Protein AF-U1RKJ2-F1 (afdb_monomer)

Structure (mmCIF, N/CA/C/O backbone):
data_AF-U1RKJ2-F1
#
_entry.id   AF-U1RKJ2-F1
#
loop_
_atom_site.group_PDB
_atom_site.id
_atom_site.type_symbol
_atom_site.label_atom_id
_atom_site.label_alt_id
_atom_site.label_comp_id
_atom_site.label_asym_id
_atom_site.label_entity_id
_atom_site.label_seq_id
_atom_site.pdbx_PDB_ins_code
_atom_site.Cartn_x
_atom_site.Cartn_y
_atom_site.Cartn_z
_atom_site.occupancy
_atom_site.B_iso_or_equiv
_atom_site.auth_seq_id
_atom_site.auth_comp_id
_atom_site.auth_asym_id
_atom_site.auth_atom_id
_atom_site.pdbx_PDB_model_num
ATOM 1 N N . MET A 1 1 ? 16.588 -19.807 -19.021 1.00 55.88 1 MET A N 1
ATOM 2 C CA . MET A 1 1 ? 16.392 -18.851 -17.913 1.00 55.88 1 MET A CA 1
ATOM 3 C C . MET A 1 1 ? 17.538 -17.859 -18.004 1.00 55.88 1 MET A C 1
ATOM 5 O O . MET A 1 1 ? 18.669 -18.260 -17.767 1.00 55.88 1 MET A O 1
ATOM 9 N N . GLN A 1 2 ? 17.298 -16.656 -18.528 1.00 71.81 2 GLN A N 1
ATOM 10 C C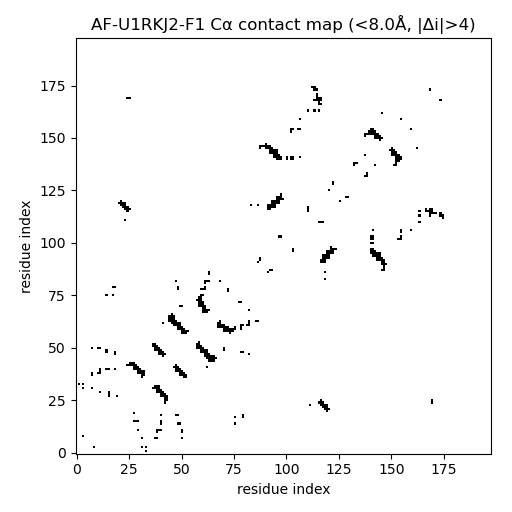A . GLN A 1 2 ? 18.356 -15.644 -18.633 1.00 71.81 2 GLN A CA 1
ATOM 11 C C . GLN A 1 2 ? 18.606 -15.042 -17.248 1.00 71.81 2 GLN A C 1
ATOM 13 O O . GLN A 1 2 ? 17.653 -14.796 -16.508 1.00 71.81 2 GLN A O 1
ATOM 18 N N . GLU A 1 3 ? 19.873 -14.837 -16.896 1.00 84.19 3 GLU A N 1
ATOM 19 C CA . GLU A 1 3 ? 20.252 -14.240 -15.616 1.00 84.19 3 GLU A CA 1
ATOM 20 C C . GLU A 1 3 ? 19.890 -12.747 -15.597 1.00 84.19 3 GLU A C 1
ATOM 22 O O . GLU A 1 3 ? 20.036 -12.045 -16.601 1.00 84.19 3 GLU A O 1
ATOM 27 N N . ALA A 1 4 ? 19.383 -12.259 -14.463 1.00 87.81 4 ALA A N 1
ATOM 28 C CA . ALA A 1 4 ? 18.943 -10.875 -14.348 1.00 87.81 4 ALA A CA 1
ATOM 29 C C . ALA A 1 4 ? 20.145 -9.909 -14.421 1.00 87.81 4 ALA A C 1
ATOM 31 O O . ALA A 1 4 ? 21.135 -10.090 -13.705 1.00 87.81 4 ALA A O 1
ATOM 32 N N . PRO A 1 5 ? 20.080 -8.840 -15.233 1.00 92.62 5 PRO A N 1
ATOM 33 C CA . PRO A 1 5 ? 21.161 -7.866 -15.312 1.00 92.62 5 PRO A CA 1
ATOM 34 C C . PRO A 1 5 ? 21.315 -7.091 -13.994 1.00 92.62 5 PRO A C 1
ATOM 36 O O . PRO A 1 5 ? 20.363 -6.904 -13.236 1.00 92.62 5 PRO A O 1
ATOM 39 N N . ARG A 1 6 ? 22.514 -6.546 -13.735 1.00 93.38 6 ARG A N 1
ATOM 40 C CA . ARG A 1 6 ? 22.832 -5.828 -12.479 1.00 93.38 6 ARG A CA 1
ATOM 41 C C . ARG A 1 6 ? 21.861 -4.692 -12.150 1.00 93.38 6 ARG A C 1
ATOM 43 O O . ARG A 1 6 ? 21.586 -4.449 -10.977 1.00 93.38 6 ARG A O 1
ATOM 50 N N . TRP A 1 7 ? 21.368 -3.978 -13.162 1.00 93.12 7 TRP A N 1
ATOM 51 C CA . TRP A 1 7 ? 20.399 -2.903 -12.952 1.00 93.12 7 TRP A CA 1
ATOM 52 C C . TRP A 1 7 ? 19.055 -3.451 -12.454 1.00 93.12 7 TRP A C 1
ATOM 54 O O . TRP A 1 7 ? 18.456 -2.835 -11.578 1.00 93.12 7 TRP A O 1
ATOM 64 N N . ALA A 1 8 ? 18.621 -4.613 -12.961 1.00 93.62 8 ALA A N 1
ATOM 65 C CA . ALA A 1 8 ? 17.361 -5.248 -12.593 1.00 93.62 8 ALA A CA 1
ATOM 66 C C . ALA A 1 8 ? 17.432 -5.801 -11.172 1.00 93.62 8 ALA A C 1
ATOM 68 O O . ALA A 1 8 ? 16.513 -5.583 -10.396 1.00 93.62 8 ALA A O 1
ATOM 69 N N . VAL A 1 9 ? 18.561 -6.409 -10.788 1.00 94.50 9 VAL A N 1
ATOM 70 C CA . VAL A 1 9 ? 18.800 -6.851 -9.403 1.00 94.50 9 VAL A CA 1
ATOM 71 C C . VAL A 1 9 ? 18.751 -5.668 -8.431 1.00 94.50 9 VAL A C 1
ATOM 73 O O . VAL A 1 9 ? 18.085 -5.739 -7.402 1.00 94.50 9 VAL A O 1
ATOM 76 N N . ARG A 1 10 ? 19.405 -4.547 -8.766 1.00 94.69 10 ARG A N 1
ATOM 77 C CA . ARG A 1 10 ? 19.362 -3.331 -7.936 1.00 94.69 10 ARG A CA 1
ATOM 78 C C . ARG A 1 10 ? 17.952 -2.757 -7.835 1.00 94.69 10 ARG A C 1
ATOM 80 O O . ARG A 1 10 ? 17.519 -2.417 -6.738 1.00 94.69 10 ARG A O 1
ATOM 87 N N . ALA A 1 11 ? 17.245 -2.662 -8.959 1.00 94.31 11 ALA A N 1
ATOM 88 C CA . ALA A 1 11 ? 15.868 -2.189 -8.985 1.00 94.31 11 ALA A CA 1
ATOM 89 C C . ALA A 1 11 ? 14.955 -3.104 -8.155 1.00 94.31 11 ALA A C 1
ATOM 91 O O . ALA A 1 11 ? 14.203 -2.595 -7.331 1.00 94.31 11 ALA A O 1
ATOM 92 N N . ALA A 1 12 ? 15.096 -4.430 -8.272 1.00 95.06 12 ALA A N 1
ATOM 93 C CA . ALA A 1 12 ? 14.374 -5.409 -7.460 1.00 95.06 12 ALA A CA 1
ATOM 94 C C . ALA A 1 12 ? 14.527 -5.123 -5.963 1.00 95.06 12 ALA A C 1
ATOM 96 O O . ALA A 1 12 ? 13.535 -5.045 -5.247 1.00 95.06 12 ALA A O 1
ATOM 97 N N . SER A 1 13 ? 15.765 -4.918 -5.494 1.00 95.19 13 SER A N 1
ATOM 98 C CA . SER A 1 13 ? 16.036 -4.637 -4.081 1.00 95.19 13 SER A CA 1
ATOM 99 C C . SER A 1 13 ? 15.376 -3.341 -3.605 1.00 95.19 13 SER A C 1
ATOM 101 O O . SER A 1 13 ? 14.810 -3.311 -2.515 1.00 95.19 13 SER A O 1
ATOM 103 N N . VAL A 1 14 ? 15.420 -2.279 -4.417 1.00 95.94 14 VAL A N 1
ATOM 104 C CA . VAL A 1 14 ? 14.801 -0.987 -4.077 1.00 95.94 14 VAL A CA 1
ATOM 105 C C . VAL A 1 14 ? 13.277 -1.101 -4.039 1.00 95.94 14 VAL A C 1
ATOM 107 O O . VAL A 1 14 ? 12.655 -0.644 -3.080 1.00 95.94 14 VAL A O 1
ATOM 110 N N . LEU A 1 15 ? 12.678 -1.722 -5.059 1.00 96.31 15 LEU A N 1
ATOM 111 C CA . LEU A 1 15 ? 11.233 -1.928 -5.138 1.00 96.31 15 LEU A CA 1
ATOM 112 C C . LEU A 1 15 ? 10.728 -2.792 -3.982 1.00 96.31 15 LEU A C 1
ATOM 114 O O . LEU A 1 15 ? 9.747 -2.427 -3.343 1.00 96.31 15 LEU A O 1
ATOM 118 N N . LEU A 1 16 ? 11.427 -3.888 -3.674 1.00 95.19 16 LEU A N 1
ATOM 119 C CA . LEU A 1 16 ? 11.076 -4.788 -2.578 1.00 95.19 16 LEU A CA 1
ATOM 120 C C . LEU A 1 16 ? 11.104 -4.071 -1.230 1.00 95.19 16 LEU A C 1
ATOM 122 O O . LEU A 1 16 ? 10.116 -4.124 -0.504 1.00 95.19 16 LEU A O 1
ATOM 126 N N . ALA A 1 17 ? 12.181 -3.340 -0.930 1.00 94.88 17 ALA A N 1
ATOM 127 C CA . ALA A 1 17 ? 12.293 -2.595 0.321 1.00 94.88 17 ALA A CA 1
ATOM 128 C C . ALA A 1 17 ? 11.189 -1.535 0.461 1.00 94.88 17 ALA A C 1
ATOM 130 O O . ALA A 1 17 ? 10.599 -1.388 1.530 1.00 94.88 17 ALA A O 1
ATOM 131 N N . ARG A 1 18 ? 10.881 -0.808 -0.622 1.00 94.25 18 ARG A N 1
ATOM 132 C CA . ARG A 1 18 ? 9.816 0.204 -0.619 1.00 94.25 18 ARG A CA 1
ATOM 133 C C . ARG A 1 18 ? 8.428 -0.407 -0.470 1.00 94.25 18 ARG A C 1
ATOM 135 O O . ARG A 1 18 ? 7.610 0.152 0.253 1.00 94.25 18 ARG A O 1
ATOM 142 N N . LEU A 1 19 ? 8.168 -1.531 -1.133 1.00 93.50 19 LEU A N 1
ATOM 143 C CA . LEU A 1 19 ? 6.874 -2.197 -1.072 1.00 93.50 19 LEU A CA 1
ATOM 144 C C . LEU A 1 19 ? 6.642 -2.832 0.303 1.00 93.50 19 LEU A C 1
ATOM 146 O O . LEU A 1 19 ? 5.604 -2.589 0.905 1.00 93.50 19 LEU A O 1
ATOM 150 N N . GLN A 1 20 ? 7.628 -3.550 0.849 1.00 92.6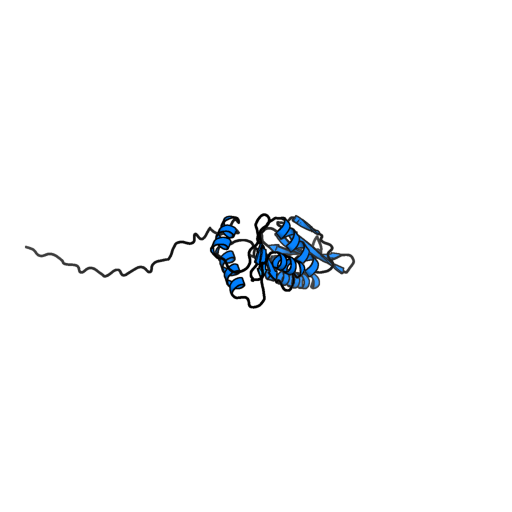2 20 GLN A N 1
ATOM 151 C CA . GLN A 1 20 ? 7.544 -4.181 2.175 1.00 92.62 20 GLN A CA 1
ATOM 152 C C . GLN A 1 20 ? 7.438 -3.177 3.330 1.00 92.62 20 GLN A C 1
ATOM 154 O O . GLN A 1 20 ? 6.966 -3.534 4.404 1.00 92.62 20 GLN A O 1
ATOM 159 N N . ALA A 1 21 ? 7.858 -1.925 3.128 1.00 91.31 21 ALA A N 1
ATOM 160 C CA . ALA A 1 21 ? 7.718 -0.874 4.134 1.00 91.31 21 ALA A CA 1
ATOM 161 C C . ALA A 1 21 ? 6.267 -0.398 4.337 1.00 91.31 21 ALA A C 1
ATOM 163 O O . ALA A 1 21 ? 6.010 0.325 5.295 1.00 91.31 21 ALA A O 1
ATOM 164 N N . GLY A 1 22 ? 5.336 -0.744 3.438 1.00 90.62 22 GLY A N 1
ATOM 165 C CA . GLY A 1 22 ? 3.945 -0.297 3.540 1.00 90.62 22 GLY A CA 1
ATOM 166 C C . GLY A 1 22 ? 2.892 -1.325 3.138 1.00 90.62 22 GLY A C 1
ATOM 167 O O . GLY A 1 22 ? 1.767 -1.239 3.607 1.00 90.62 22 GLY A O 1
ATOM 168 N N . LEU A 1 23 ? 3.198 -2.305 2.292 1.00 93.44 23 LEU A N 1
ATOM 169 C CA . LEU A 1 23 ? 2.226 -3.307 1.867 1.00 93.44 23 LEU A CA 1
ATOM 170 C C . LEU A 1 23 ? 2.254 -4.518 2.806 1.00 93.44 23 LEU A C 1
ATOM 172 O O . LEU A 1 23 ? 3.241 -5.249 2.857 1.00 93.44 23 LEU A O 1
ATOM 176 N N . HIS A 1 24 ? 1.137 -4.766 3.490 1.00 93.19 24 HIS A N 1
ATOM 177 C CA . HIS A 1 24 ? 0.940 -5.914 4.374 1.00 93.19 24 HIS A CA 1
ATOM 178 C C . HIS A 1 24 ? -0.124 -6.851 3.789 1.00 93.19 24 HIS A C 1
ATOM 180 O O . HIS A 1 24 ? -1.252 -6.928 4.276 1.00 93.19 24 HIS A O 1
ATOM 186 N N . THR A 1 25 ? 0.231 -7.551 2.709 1.00 86.56 25 THR A N 1
ATOM 187 C CA . THR A 1 25 ? -0.643 -8.512 2.000 1.00 86.56 25 THR A CA 1
ATOM 188 C C . THR A 1 25 ? -0.098 -9.942 1.988 1.00 86.56 25 THR A C 1
ATOM 190 O O . THR A 1 25 ? -0.709 -10.841 1.412 1.00 86.56 25 THR A O 1
ATOM 193 N N . GLY A 1 26 ? 1.032 -10.178 2.661 1.00 85.00 26 GLY A N 1
ATOM 194 C CA . GLY A 1 26 ? 1.704 -11.471 2.732 1.00 85.00 26 GLY A CA 1
ATOM 195 C C . GLY A 1 26 ? 3.086 -11.437 2.088 1.00 85.00 26 GLY A C 1
ATOM 196 O O . GLY A 1 26 ? 3.790 -10.430 2.146 1.00 85.00 26 GLY A O 1
ATOM 197 N N . GLU A 1 27 ? 3.496 -12.568 1.518 1.00 88.44 27 GLU A N 1
ATOM 198 C CA . GLU A 1 27 ? 4.794 -12.699 0.861 1.00 88.44 27 GLU A CA 1
ATOM 199 C C . GLU A 1 27 ? 4.825 -11.913 -0.454 1.00 88.44 27 GLU A C 1
ATOM 201 O O . GLU A 1 27 ? 3.931 -12.039 -1.292 1.00 88.44 27 GLU A O 1
ATOM 206 N N . VAL A 1 28 ? 5.887 -11.127 -0.624 1.00 92.62 28 VAL A N 1
ATOM 207 C CA . VAL A 1 28 ? 6.188 -10.347 -1.824 1.00 92.62 28 VAL A CA 1
ATOM 208 C C . VAL A 1 28 ? 7.460 -10.911 -2.440 1.00 92.62 28 VAL A C 1
ATOM 210 O O . VAL A 1 28 ? 8.463 -11.075 -1.743 1.00 92.62 28 VAL A O 1
ATOM 213 N N . ALA A 1 29 ? 7.435 -11.166 -3.745 1.00 92.88 29 ALA A N 1
ATOM 214 C CA . ALA A 1 29 ? 8.559 -11.737 -4.473 1.00 92.88 29 ALA A CA 1
ATOM 215 C C . ALA A 1 29 ? 8.960 -10.856 -5.656 1.00 92.88 29 ALA A C 1
ATOM 217 O O . ALA A 1 29 ? 8.121 -10.218 -6.290 1.00 92.88 29 ALA A O 1
ATOM 218 N N . ALA A 1 30 ? 10.260 -10.844 -5.951 1.00 94.44 30 ALA A N 1
ATOM 219 C CA . ALA A 1 30 ? 10.806 -10.209 -7.140 1.00 94.44 30 ALA A CA 1
ATOM 220 C C . ALA A 1 30 ? 10.978 -11.237 -8.264 1.00 94.44 30 ALA A C 1
ATOM 222 O O . ALA A 1 30 ? 11.586 -12.289 -8.060 1.00 94.44 30 ALA A O 1
ATOM 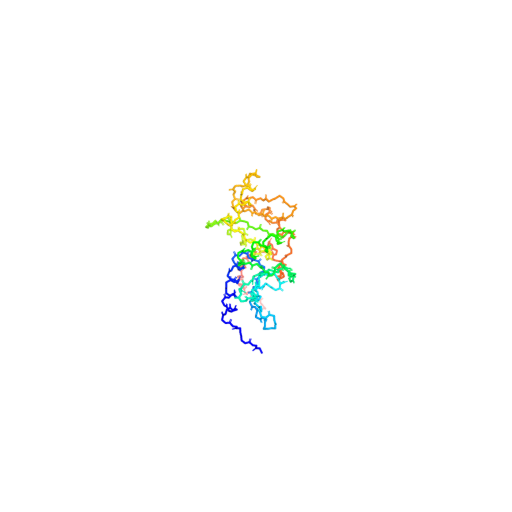223 N N . VAL A 1 31 ? 10.491 -10.906 -9.455 1.00 94.19 31 VAL A N 1
ATOM 224 C CA . VAL A 1 31 ? 10.555 -11.735 -10.657 1.00 94.19 31 VAL A CA 1
ATOM 225 C C . VAL A 1 31 ? 11.167 -10.918 -11.790 1.00 94.19 31 VAL A C 1
ATOM 227 O O . VAL A 1 31 ? 10.786 -9.776 -12.039 1.00 94.19 31 VAL A O 1
ATOM 230 N N . TRP A 1 32 ? 12.152 -11.502 -12.468 1.00 94.00 32 TRP A N 1
ATOM 231 C CA . TRP A 1 32 ? 12.747 -10.938 -13.676 1.00 94.00 32 TRP A CA 1
ATOM 232 C C . TRP A 1 32 ? 12.062 -11.525 -14.910 1.00 94.00 32 TRP A C 1
ATOM 234 O O . TRP A 1 32 ? 12.093 -12.741 -15.105 1.00 94.00 32 TRP A O 1
ATOM 244 N N . ASP A 1 33 ? 11.498 -10.657 -15.748 1.00 91.25 33 ASP A N 1
ATOM 245 C CA . ASP A 1 33 ? 10.975 -10.994 -17.067 1.00 91.25 33 ASP A CA 1
ATOM 246 C C . ASP A 1 33 ? 12.003 -10.584 -18.144 1.00 91.25 33 ASP A C 1
ATOM 248 O O . ASP A 1 33 ? 12.171 -9.387 -18.426 1.00 91.25 33 ASP A O 1
ATOM 252 N N . PRO A 1 34 ? 12.716 -11.552 -18.754 1.00 87.94 34 PRO A N 1
ATOM 253 C CA . PRO A 1 34 ? 13.702 -11.268 -19.790 1.00 87.94 34 PRO A CA 1
ATOM 254 C C . PRO A 1 34 ? 13.078 -10.851 -21.125 1.00 87.94 34 PRO A C 1
ATOM 256 O O . PRO A 1 34 ? 13.741 -10.155 -21.892 1.00 87.94 34 PRO A O 1
ATOM 259 N N . ASP A 1 35 ? 11.834 -11.243 -21.404 1.00 87.56 35 ASP A N 1
ATOM 260 C CA . ASP A 1 35 ? 11.159 -10.952 -22.672 1.00 87.56 35 ASP A CA 1
ATOM 261 C C . ASP A 1 35 ? 10.660 -9.505 -22.685 1.00 87.56 35 ASP A C 1
ATOM 263 O O . ASP A 1 35 ? 10.753 -8.801 -23.693 1.00 87.56 35 ASP A O 1
ATOM 267 N N . ARG A 1 36 ? 10.190 -9.025 -21.529 1.00 85.75 36 ARG A N 1
ATOM 268 C CA . ARG A 1 36 ? 9.766 -7.631 -21.330 1.00 85.75 36 ARG A CA 1
ATOM 269 C C . ARG A 1 36 ? 10.872 -6.719 -20.823 1.00 85.75 36 ARG A C 1
ATOM 271 O O . ARG A 1 36 ? 10.639 -5.517 -20.684 1.00 85.75 36 ARG A O 1
ATOM 278 N N . VAL A 1 37 ? 12.048 -7.265 -20.509 1.00 90.62 37 VAL A N 1
ATOM 279 C CA . VAL A 1 37 ? 13.175 -6.526 -19.914 1.00 90.62 37 VAL A CA 1
ATOM 280 C C . VAL A 1 37 ? 12.695 -5.732 -18.684 1.00 90.62 37 VAL A C 1
ATOM 282 O O . VAL A 1 37 ? 12.975 -4.542 -18.516 1.00 90.62 37 VAL A O 1
ATOM 285 N N . THR A 1 38 ? 11.884 -6.388 -17.854 1.00 92.44 38 THR A N 1
ATOM 286 C CA . THR A 1 38 ? 11.150 -5.777 -16.741 1.00 92.44 38 THR A CA 1
ATOM 287 C C . THR A 1 38 ? 11.376 -6.597 -15.479 1.00 92.44 38 THR A C 1
ATOM 289 O O . THR A 1 38 ? 11.403 -7.824 -15.513 1.00 92.44 38 THR A O 1
ATOM 292 N N . VAL A 1 39 ? 11.561 -5.916 -14.354 1.00 95.12 39 VAL A N 1
ATOM 293 C CA . VAL A 1 39 ? 11.516 -6.541 -13.035 1.00 95.12 39 VAL A CA 1
ATOM 294 C C . VAL A 1 39 ? 10.207 -6.178 -12.358 1.00 95.12 39 VAL A C 1
ATOM 296 O O . VAL A 1 39 ? 9.846 -5.004 -12.288 1.00 95.12 39 VAL A O 1
ATOM 299 N N . GLU A 1 40 ? 9.512 -7.187 -11.858 1.00 95.25 40 GLU A N 1
ATOM 300 C CA . GLU A 1 40 ? 8.243 -7.062 -11.153 1.00 95.25 40 GLU A CA 1
ATOM 301 C C . GLU A 1 40 ? 8.448 -7.501 -9.705 1.00 95.25 40 GLU A C 1
ATOM 303 O O . GLU A 1 40 ? 9.109 -8.501 -9.435 1.00 95.25 40 GLU A O 1
ATOM 308 N N . VAL A 1 41 ? 7.925 -6.730 -8.759 1.00 96.69 41 VAL A N 1
ATOM 309 C CA . VAL A 1 41 ? 7.960 -7.036 -7.332 1.00 96.69 41 VAL A CA 1
ATOM 310 C C . VAL A 1 41 ? 6.549 -6.916 -6.797 1.00 96.69 41 VAL A C 1
ATOM 312 O O . VAL A 1 41 ? 6.039 -5.807 -6.654 1.00 96.69 41 VAL A O 1
ATOM 315 N N . ALA A 1 42 ? 5.911 -8.048 -6.525 1.00 95.88 42 ALA A N 1
ATOM 316 C CA . ALA A 1 42 ? 4.505 -8.091 -6.150 1.00 95.88 42 ALA A CA 1
ATOM 317 C C . ALA A 1 42 ? 4.194 -9.236 -5.187 1.00 95.88 42 ALA A C 1
ATOM 319 O O . ALA A 1 42 ? 4.978 -10.176 -5.032 1.00 95.88 42 ALA A O 1
ATOM 320 N N . ASP A 1 43 ? 3.048 -9.128 -4.522 1.00 93.88 43 ASP A N 1
ATOM 321 C CA . ASP A 1 43 ? 2.472 -10.221 -3.747 1.00 93.88 43 ASP A CA 1
ATOM 322 C C . ASP A 1 43 ? 1.844 -11.304 -4.644 1.00 93.88 43 ASP A C 1
ATOM 324 O O . ASP A 1 43 ? 1.809 -11.195 -5.873 1.00 93.88 43 ASP A O 1
ATOM 328 N N . ARG A 1 44 ? 1.306 -12.362 -4.023 1.00 90.19 44 ARG A N 1
ATOM 329 C CA . ARG A 1 44 ? 0.620 -13.452 -4.739 1.00 90.19 44 ARG A CA 1
ATOM 330 C C . ARG A 1 44 ? -0.598 -12.979 -5.544 1.00 90.19 44 ARG A C 1
ATOM 332 O O . ARG A 1 44 ? -0.932 -13.611 -6.542 1.00 90.19 44 ARG A O 1
ATOM 339 N N . ALA A 1 45 ? -1.274 -11.917 -5.107 1.00 89.69 45 ALA A N 1
ATOM 340 C CA . ALA A 1 45 ? -2.423 -11.364 -5.815 1.00 89.69 45 ALA A CA 1
ATOM 341 C C . ALA A 1 45 ? -2.001 -10.518 -7.028 1.00 89.69 45 ALA A C 1
ATOM 343 O O . ALA A 1 45 ? -2.835 -10.210 -7.872 1.00 89.69 45 ALA A O 1
ATOM 344 N N . GLY A 1 46 ? -0.719 -10.161 -7.148 1.00 92.25 46 GLY A N 1
ATOM 345 C CA . GLY A 1 46 ? -0.221 -9.271 -8.188 1.00 92.25 46 GLY A CA 1
ATOM 346 C C . GLY A 1 46 ? -0.334 -7.796 -7.808 1.00 92.25 46 GLY A C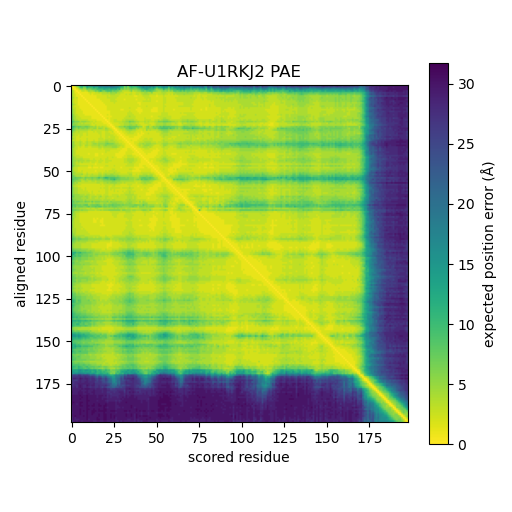 1
ATOM 347 O O . GLY A 1 46 ? -0.371 -6.945 -8.692 1.00 92.25 46 GLY A O 1
ATOM 348 N N . THR A 1 47 ? -0.390 -7.463 -6.517 1.00 95.38 47 THR A N 1
ATOM 349 C CA . THR A 1 47 ? -0.258 -6.084 -6.035 1.00 95.38 47 THR A CA 1
ATOM 350 C C . THR A 1 47 ? 1.211 -5.761 -5.796 1.00 95.38 47 THR A C 1
ATOM 352 O O . THR A 1 47 ? 1.889 -6.446 -5.029 1.00 95.38 47 THR A O 1
ATOM 355 N N . GLY A 1 48 ? 1.726 -4.717 -6.444 1.00 96.19 48 GLY A N 1
ATOM 356 C CA . GLY A 1 48 ? 3.131 -4.361 -6.308 1.00 96.19 48 GLY A CA 1
ATOM 357 C C . GLY A 1 48 ? 3.647 -3.293 -7.261 1.00 96.19 48 GLY A C 1
ATOM 358 O O . GLY A 1 48 ? 2.907 -2.433 -7.738 1.00 96.19 48 GLY A O 1
ATOM 359 N N . LEU A 1 49 ? 4.955 -3.335 -7.496 1.00 97.25 49 LEU A N 1
ATOM 360 C CA . LEU A 1 49 ? 5.717 -2.363 -8.271 1.00 97.25 49 LEU A CA 1
ATOM 361 C C . LEU A 1 49 ? 6.502 -3.055 -9.379 1.00 97.25 49 LEU A C 1
ATOM 363 O O . LEU A 1 49 ? 6.864 -4.221 -9.271 1.00 97.25 49 LEU A O 1
ATOM 367 N N . GLN A 1 50 ? 6.847 -2.303 -10.414 1.00 96.12 50 GLN A N 1
ATOM 368 C CA . GLN A 1 50 ? 7.705 -2.781 -11.492 1.00 96.12 50 GLN A CA 1
ATOM 369 C C . GLN A 1 50 ? 8.719 -1.720 -11.904 1.00 96.12 50 GLN A C 1
ATOM 371 O O . GLN A 1 50 ? 8.488 -0.521 -11.733 1.00 96.12 50 GLN A O 1
ATOM 376 N N . ALA A 1 51 ? 9.834 -2.159 -12.477 1.00 96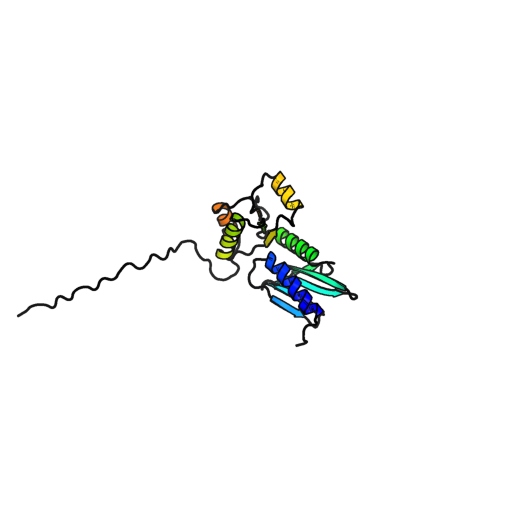.12 51 ALA A N 1
ATOM 377 C CA . ALA A 1 51 ? 10.815 -1.294 -13.114 1.00 96.12 51 ALA A CA 1
ATOM 378 C C . ALA A 1 51 ? 11.227 -1.867 -14.468 1.00 96.12 51 ALA A C 1
ATOM 380 O O . ALA A 1 51 ? 11.465 -3.065 -14.613 1.00 96.12 51 ALA A O 1
ATOM 381 N N . ARG A 1 52 ? 11.360 -0.988 -15.455 1.00 94.25 52 ARG A N 1
ATOM 382 C CA . ARG A 1 52 ? 11.795 -1.324 -16.813 1.00 94.25 52 ARG A CA 1
ATOM 383 C C . ARG A 1 52 ? 12.779 -0.282 -17.321 1.00 94.25 52 ARG A C 1
ATOM 385 O O . ARG A 1 52 ? 12.856 0.827 -16.794 1.00 94.25 52 ARG A O 1
ATOM 392 N N . MET A 1 53 ? 13.505 -0.637 -18.372 1.00 89.81 53 MET A N 1
ATOM 393 C CA . MET A 1 53 ? 14.325 0.313 -19.117 1.00 89.81 53 MET A CA 1
ATOM 394 C C . MET A 1 53 ? 13.527 0.871 -20.295 1.00 89.81 53 MET A C 1
ATOM 396 O O . MET A 1 53 ? 13.006 0.117 -21.112 1.00 89.81 53 MET A O 1
ATOM 400 N N . GLU A 1 54 ? 13.469 2.192 -20.415 1.00 88.12 54 GLU A N 1
ATOM 401 C CA . GLU A 1 54 ? 12.835 2.894 -21.526 1.00 88.12 54 GLU A CA 1
ATOM 402 C C . GLU A 1 54 ? 13.769 3.995 -22.027 1.00 88.12 54 GLU A C 1
ATOM 404 O O . GLU A 1 54 ? 14.206 4.844 -21.254 1.00 88.12 54 GLU A O 1
ATOM 409 N N . ALA A 1 55 ? 14.135 3.946 -23.312 1.00 86.12 55 ALA A N 1
ATOM 410 C CA . ALA A 1 55 ? 15.042 4.910 -23.948 1.00 86.12 55 ALA A CA 1
ATOM 411 C C . ALA A 1 55 ? 16.351 5.182 -23.161 1.00 86.12 55 ALA A C 1
ATOM 413 O O . ALA A 1 55 ? 16.874 6.293 -23.163 1.00 86.12 55 ALA A O 1
ATOM 414 N N . GLY A 1 56 ? 16.890 4.165 -22.477 1.00 85.12 56 GLY A N 1
ATOM 415 C CA . GLY A 1 56 ? 18.119 4.280 -21.682 1.00 85.12 56 GLY A CA 1
ATOM 416 C C . GLY A 1 56 ? 17.930 4.803 -20.251 1.00 85.12 56 GLY A C 1
ATOM 417 O O . GLY A 1 56 ? 18.909 4.873 -19.512 1.00 85.12 56 GLY A O 1
ATOM 418 N N . ALA A 1 57 ? 16.701 5.103 -19.829 1.00 89.25 57 ALA A N 1
ATOM 419 C CA . ALA A 1 57 ? 16.358 5.477 -18.460 1.00 89.25 57 ALA A CA 1
ATOM 420 C C . ALA A 1 57 ? 15.538 4.379 -17.764 1.00 89.25 57 ALA A C 1
ATOM 422 O O . ALA A 1 57 ? 14.826 3.614 -18.411 1.00 89.25 57 ALA A O 1
ATOM 423 N N . GLN A 1 58 ? 15.629 4.304 -16.435 1.00 90.81 58 GLN A N 1
ATOM 424 C CA . GLN A 1 58 ? 14.733 3.462 -15.643 1.00 90.81 58 GLN A CA 1
ATOM 425 C C . GLN A 1 58 ? 13.400 4.175 -15.451 1.00 90.81 58 GLN A C 1
ATOM 427 O O . GLN A 1 58 ? 13.371 5.311 -14.978 1.00 90.81 58 GLN A O 1
ATOM 432 N N . VAL A 1 59 ? 12.314 3.488 -15.782 1.00 95.19 59 VAL A N 1
ATOM 433 C CA . VAL A 1 59 ? 10.955 3.931 -15.480 1.00 95.19 59 VAL A CA 1
ATOM 434 C C . VAL A 1 59 ? 10.250 2.890 -14.627 1.00 95.19 59 VAL A C 1
ATOM 436 O O . VAL A 1 59 ? 10.556 1.695 -14.681 1.00 95.19 59 VAL A O 1
ATOM 439 N N . TYR A 1 60 ? 9.324 3.368 -13.809 1.00 96.50 60 TYR A N 1
ATOM 440 C CA . TYR A 1 60 ? 8.666 2.588 -12.775 1.00 96.50 60 TYR A CA 1
ATOM 441 C C . TYR A 1 60 ? 7.168 2.502 -13.034 1.00 96.50 60 TYR A C 1
ATOM 443 O O . TYR A 1 60 ? 6.564 3.397 -13.626 1.00 96.50 60 TYR A O 1
ATOM 451 N N . GLY A 1 61 ? 6.562 1.431 -12.546 1.00 96.12 61 GLY A N 1
ATOM 452 C CA . GLY A 1 61 ? 5.124 1.237 -12.579 1.00 96.12 61 GLY A CA 1
ATOM 453 C C . GLY A 1 61 ? 4.607 0.580 -11.318 1.00 96.12 61 GLY A C 1
ATOM 454 O O . GLY A 1 61 ? 5.374 0.210 -10.427 1.00 96.12 61 GLY A O 1
ATOM 455 N N . TRP A 1 62 ? 3.294 0.428 -11.270 1.00 96.12 62 TRP A N 1
ATOM 456 C CA . TRP A 1 62 ? 2.608 -0.310 -10.225 1.00 96.12 62 TRP A CA 1
ATOM 457 C C . TRP A 1 62 ? 1.537 -1.207 -10.827 1.00 96.12 62 TRP A C 1
ATOM 459 O O . TRP A 1 62 ? 1.071 -0.980 -11.944 1.00 96.12 62 TRP A O 1
ATOM 469 N N . GLN A 1 63 ? 1.138 -2.196 -10.043 1.00 95.88 63 GLN A N 1
ATOM 470 C CA . GLN A 1 63 ? 0.017 -3.072 -10.334 1.00 95.88 63 GLN A CA 1
ATOM 471 C C . GLN A 1 63 ? -0.796 -3.325 -9.069 1.00 95.88 63 GLN A C 1
ATOM 473 O O . GLN A 1 63 ? -0.252 -3.309 -7.963 1.00 95.88 63 GLN A O 1
ATOM 478 N N . LEU A 1 64 ? -2.100 -3.514 -9.232 1.00 95.25 64 LEU A N 1
ATOM 479 C CA . LEU A 1 64 ? -3.037 -3.806 -8.150 1.00 95.25 64 LEU A CA 1
ATOM 480 C C . LEU A 1 64 ? -3.864 -5.019 -8.562 1.00 95.25 64 LEU A C 1
ATOM 482 O O . LEU A 1 64 ? -4.555 -4.966 -9.575 1.00 95.25 64 LEU A O 1
ATOM 486 N N . ASP A 1 65 ? -3.741 -6.113 -7.815 1.00 92.31 65 ASP A N 1
ATOM 487 C CA . ASP A 1 65 ? -4.335 -7.415 -8.147 1.00 92.31 65 ASP A CA 1
ATOM 488 C C . ASP A 1 65 ? -4.083 -7.862 -9.607 1.00 92.31 65 ASP A C 1
ATOM 490 O O . ASP A 1 65 ? -4.976 -8.337 -10.310 1.00 92.31 65 ASP A O 1
ATOM 494 N N . GLY A 1 66 ? -2.865 -7.633 -10.111 1.00 90.44 66 GLY A N 1
ATOM 495 C CA . GLY A 1 66 ? -2.469 -7.962 -11.484 1.00 90.44 66 GLY A CA 1
ATOM 496 C C . GLY A 1 66 ? -2.953 -6.972 -12.552 1.00 90.44 66 GLY A C 1
ATOM 497 O O . GLY A 1 66 ? -2.589 -7.109 -13.721 1.00 90.44 66 GLY A O 1
ATOM 498 N N . VAL A 1 67 ? -3.729 -5.949 -12.183 1.00 92.44 67 VAL A N 1
ATOM 499 C CA . VAL A 1 67 ? -4.103 -4.857 -13.088 1.00 92.44 67 VA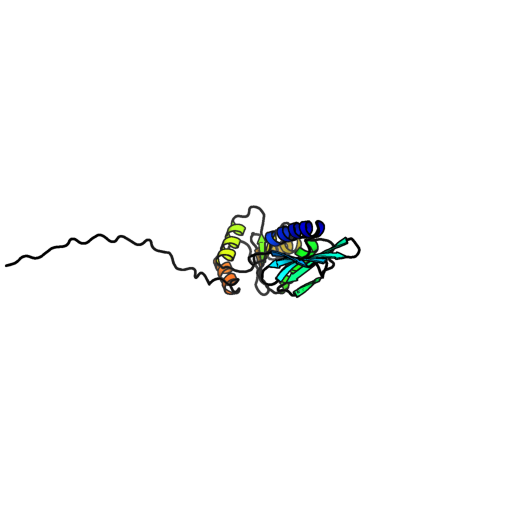L A CA 1
ATOM 500 C C . VAL A 1 67 ? -2.963 -3.846 -13.155 1.00 92.44 67 VAL A C 1
ATOM 502 O O . VAL A 1 67 ? -2.622 -3.212 -12.155 1.00 92.44 67 VAL A O 1
ATOM 505 N N . LEU A 1 68 ? -2.386 -3.684 -14.346 1.00 92.06 68 LEU A N 1
ATOM 506 C CA . LEU A 1 68 ? -1.306 -2.734 -14.601 1.00 92.06 68 LEU A CA 1
ATOM 507 C C . LEU A 1 68 ? -1.807 -1.286 -14.527 1.00 92.06 68 LEU A C 1
ATOM 509 O O . LEU A 1 68 ? -2.752 -0.900 -15.217 1.00 92.06 68 LEU A O 1
ATOM 513 N N . GLY A 1 69 ? -1.124 -0.473 -13.727 1.00 91.75 69 GLY A N 1
ATOM 514 C CA . GLY A 1 69 ? -1.244 0.978 -13.744 1.00 91.75 69 GLY A CA 1
ATOM 515 C C . GLY A 1 69 ? -0.279 1.638 -14.738 1.00 91.75 69 GLY A C 1
ATOM 516 O O . GLY A 1 69 ? 0.320 0.973 -15.582 1.00 91.75 69 GLY A O 1
ATOM 517 N N . PRO A 1 70 ? -0.078 2.966 -14.643 1.00 89.56 70 PRO A N 1
ATOM 518 C CA . PRO A 1 70 ? 0.971 3.663 -15.382 1.00 89.56 70 PRO A CA 1
ATOM 519 C C . PRO A 1 70 ? 2.359 3.057 -15.140 1.00 89.56 70 PRO A C 1
ATOM 521 O O . PRO A 1 70 ? 2.794 2.944 -13.995 1.00 89.56 70 PRO A O 1
ATOM 524 N N . THR A 1 71 ? 3.072 2.730 -16.220 1.00 88.69 71 THR A N 1
ATOM 525 C CA . THR A 1 71 ? 4.387 2.060 -16.185 1.00 88.69 71 THR A CA 1
ATOM 526 C C . THR A 1 71 ? 5.571 2.957 -16.554 1.00 88.69 71 THR A C 1
ATOM 528 O O . THR A 1 71 ? 6.695 2.468 -16.661 1.00 88.69 71 THR A O 1
ATOM 531 N N . SER A 1 72 ? 5.329 4.251 -16.777 1.00 90.81 72 SER A N 1
ATOM 532 C CA . SER A 1 72 ? 6.337 5.232 -17.211 1.00 90.81 72 SER A CA 1
ATOM 533 C C . SER A 1 72 ? 6.542 6.341 -16.170 1.00 90.81 72 SER A C 1
ATOM 535 O O . SER A 1 72 ? 6.620 7.522 -16.503 1.00 90.81 72 SER A O 1
ATOM 537 N N . LEU A 1 73 ? 6.580 5.982 -14.882 1.00 93.31 73 LEU A N 1
ATOM 538 C CA . LEU A 1 73 ? 6.833 6.926 -13.791 1.00 93.31 73 LEU A CA 1
ATOM 539 C C . LEU A 1 73 ? 8.337 7.141 -13.603 1.00 93.31 73 LEU A C 1
ATOM 541 O O . LEU A 1 73 ? 9.133 6.213 -13.724 1.00 93.31 73 LEU A O 1
ATOM 545 N N . SER A 1 74 ? 8.727 8.376 -13.285 1.00 91.25 74 SER A N 1
ATOM 546 C CA . SER A 1 74 ? 10.134 8.793 -13.211 1.00 91.25 74 SER A CA 1
ATOM 547 C C . SER A 1 74 ? 10.852 8.379 -11.924 1.00 91.25 74 SER A C 1
ATOM 549 O O . SER A 1 74 ? 12.077 8.462 -11.854 1.00 91.25 74 SER A O 1
ATOM 551 N N . SER A 1 75 ? 10.123 7.938 -10.895 1.00 94.50 75 SER A N 1
ATOM 552 C CA . SER A 1 75 ? 10.705 7.491 -9.629 1.00 94.50 75 SER A CA 1
ATOM 553 C C . SER A 1 75 ? 9.885 6.385 -8.968 1.00 94.50 75 SER A C 1
ATOM 555 O O . SER A 1 75 ? 8.675 6.263 -9.180 1.00 94.50 75 SER A O 1
ATOM 557 N N . VAL A 1 76 ? 10.551 5.606 -8.114 1.00 94.81 76 VAL A N 1
ATOM 558 C CA . VAL A 1 76 ? 9.907 4.583 -7.278 1.00 94.81 76 VAL A CA 1
ATOM 559 C C . VAL A 1 76 ? 8.864 5.213 -6.357 1.00 94.81 76 VAL A C 1
ATOM 561 O O . VAL A 1 76 ? 7.763 4.690 -6.235 1.00 94.81 76 VAL A O 1
ATOM 564 N N . ASP A 1 77 ? 9.169 6.366 -5.758 1.00 93.19 77 ASP A N 1
ATOM 565 C CA . ASP A 1 77 ? 8.260 7.042 -4.827 1.00 93.19 77 ASP A CA 1
ATOM 566 C C . ASP A 1 77 ? 6.979 7.519 -5.523 1.00 93.19 77 ASP A C 1
ATOM 568 O O . ASP A 1 77 ? 5.892 7.426 -4.953 1.00 93.19 77 ASP A O 1
ATOM 572 N N . ALA A 1 78 ? 7.074 7.950 -6.787 1.00 94.31 78 ALA A N 1
ATOM 573 C CA . ALA A 1 78 ? 5.902 8.269 -7.597 1.00 94.31 78 ALA A CA 1
ATOM 574 C C . ALA A 1 78 ? 5.047 7.022 -7.879 1.00 94.31 78 ALA A C 1
ATOM 576 O O . ALA A 1 78 ? 3.817 7.101 -7.822 1.00 94.31 78 ALA A O 1
ATOM 577 N N . ALA A 1 79 ? 5.678 5.870 -8.139 1.00 96.12 79 ALA A N 1
ATOM 578 C CA . ALA A 1 79 ? 4.981 4.596 -8.317 1.00 96.12 79 ALA A CA 1
ATOM 579 C C . ALA A 1 79 ? 4.293 4.128 -7.029 1.00 96.12 79 ALA A C 1
ATOM 581 O O . ALA A 1 79 ? 3.111 3.795 -7.063 1.00 96.12 79 ALA A O 1
ATOM 582 N N . VAL A 1 80 ? 4.973 4.211 -5.883 1.00 95.62 80 VAL A N 1
ATOM 583 C CA . VAL A 1 80 ? 4.400 3.907 -4.562 1.00 95.62 80 VAL A CA 1
ATOM 584 C C . VAL A 1 80 ? 3.221 4.828 -4.247 1.00 95.62 80 VAL A C 1
ATOM 586 O O . VAL A 1 80 ? 2.162 4.356 -3.839 1.00 95.62 80 VAL A O 1
ATOM 589 N N . ALA A 1 81 ? 3.355 6.138 -4.466 1.00 93.81 81 ALA A N 1
ATOM 590 C CA . ALA A 1 81 ? 2.269 7.090 -4.236 1.00 93.81 81 ALA A CA 1
ATOM 591 C C . ALA A 1 81 ? 1.071 6.846 -5.170 1.00 93.81 81 ALA A C 1
ATOM 593 O O . ALA A 1 81 ? -0.081 7.022 -4.773 1.00 93.81 81 ALA A O 1
ATOM 594 N N . ALA A 1 82 ? 1.312 6.438 -6.417 1.00 94.75 82 ALA A N 1
ATOM 595 C CA . ALA A 1 82 ? 0.247 6.063 -7.341 1.00 94.75 82 ALA A CA 1
ATOM 596 C C . ALA A 1 82 ? -0.453 4.760 -6.916 1.00 94.75 82 ALA A C 1
ATOM 598 O O . ALA A 1 82 ? -1.682 4.743 -6.862 1.00 94.75 82 ALA A O 1
ATOM 599 N N . LEU A 1 83 ? 0.303 3.737 -6.504 1.00 96.06 83 LEU A N 1
ATOM 600 C CA . LEU A 1 83 ? -0.241 2.493 -5.956 1.00 96.06 83 LEU A CA 1
ATOM 601 C C . LEU A 1 83 ? -1.089 2.742 -4.702 1.00 96.06 83 LEU A C 1
ATOM 603 O O . LEU A 1 83 ? -2.214 2.262 -4.619 1.00 96.06 83 LEU A O 1
ATOM 607 N N . ARG A 1 84 ? -0.591 3.539 -3.745 1.00 95.06 84 ARG A N 1
ATOM 608 C CA . ARG A 1 84 ? -1.325 3.912 -2.519 1.00 95.06 84 ARG A CA 1
ATOM 609 C C . ARG A 1 84 ? -2.656 4.600 -2.836 1.00 95.06 84 ARG A C 1
ATOM 611 O O . ARG A 1 84 ? -3.657 4.337 -2.174 1.00 95.06 84 ARG A O 1
ATOM 618 N N . ARG A 1 85 ? -2.688 5.466 -3.856 1.00 93.31 85 ARG A N 1
ATOM 619 C CA . ARG A 1 85 ? -3.929 6.113 -4.314 1.00 93.31 85 ARG A CA 1
ATOM 620 C C . ARG A 1 85 ? -4.902 5.109 -4.928 1.00 93.31 85 ARG A C 1
ATOM 622 O O . ARG A 1 85 ? -6.076 5.146 -4.577 1.00 93.31 85 ARG A O 1
ATOM 629 N N . ALA A 1 86 ? -4.423 4.209 -5.787 1.00 94.56 86 ALA A N 1
ATOM 630 C CA . ALA A 1 86 ? -5.251 3.157 -6.379 1.00 94.56 86 ALA A CA 1
ATOM 631 C C . ALA A 1 86 ? -5.824 2.214 -5.306 1.00 94.56 86 ALA A C 1
ATOM 633 O O . ALA A 1 86 ? -7.025 1.975 -5.272 1.00 94.56 86 ALA A O 1
ATOM 634 N N . TRP A 1 87 ? -4.991 1.775 -4.357 1.00 94.44 87 TRP A N 1
ATOM 635 C CA . TRP A 1 87 ? -5.392 0.959 -3.206 1.00 94.44 87 TRP A CA 1
ATOM 636 C C . TRP A 1 87 ? -6.553 1.582 -2.418 1.00 94.44 87 TRP A C 1
ATOM 638 O O . TRP A 1 87 ? -7.539 0.912 -2.113 1.00 94.44 87 TRP A O 1
ATOM 648 N N . ARG A 1 88 ? -6.453 2.883 -2.115 1.00 92.94 88 ARG A N 1
ATOM 649 C CA . ARG A 1 88 ? -7.494 3.631 -1.392 1.00 92.94 88 ARG A CA 1
ATOM 650 C C . ARG A 1 88 ? -8.761 3.826 -2.221 1.00 92.94 88 ARG A C 1
ATOM 652 O O . ARG A 1 88 ? -9.853 3.762 -1.664 1.00 92.94 88 ARG A O 1
ATOM 659 N N . ALA A 1 89 ? -8.627 4.043 -3.530 1.00 91.56 89 ALA A N 1
ATOM 660 C CA . ALA A 1 89 ? -9.766 4.183 -4.436 1.00 91.56 89 ALA A CA 1
ATOM 661 C C . ALA A 1 89 ? -10.608 2.895 -4.521 1.00 91.56 89 ALA A C 1
ATOM 663 O O . ALA A 1 89 ? -11.830 2.981 -4.569 1.00 91.56 89 ALA A O 1
ATOM 664 N N . GLU A 1 90 ? -9.971 1.723 -4.422 1.00 90.38 90 GLU A N 1
ATOM 665 C CA . GLU A 1 90 ? -10.633 0.409 -4.322 1.00 90.38 90 GLU A CA 1
ATOM 666 C C . GLU A 1 90 ? -11.234 0.121 -2.930 1.00 90.38 90 GLU A C 1
ATOM 668 O O . GLU A 1 90 ? -11.705 -0.980 -2.652 1.00 90.38 90 GLU A O 1
ATOM 673 N N . GLY A 1 91 ? -11.194 1.088 -2.011 1.00 90.69 91 GLY A N 1
ATOM 674 C CA . GLY A 1 91 ? -11.791 0.966 -0.683 1.00 90.69 91 GLY A CA 1
ATOM 675 C C . GLY A 1 91 ? -11.108 -0.018 0.254 1.00 90.69 91 GLY A C 1
ATOM 676 O O . GLY A 1 91 ? -11.720 -0.502 1.207 1.00 90.69 91 GLY A O 1
ATOM 677 N N . ARG A 1 92 ? -9.825 -0.285 0.020 1.00 92.81 92 ARG A N 1
ATOM 678 C CA . ARG A 1 92 ? -9.029 -1.175 0.860 1.00 92.81 92 ARG A CA 1
ATOM 679 C C . ARG A 1 92 ? -8.572 -0.496 2.147 1.00 92.81 92 ARG A C 1
ATOM 681 O O . ARG A 1 92 ? -8.458 0.728 2.237 1.00 92.81 92 ARG A O 1
ATOM 688 N N . LEU A 1 93 ? -8.270 -1.318 3.147 1.00 95.38 93 LEU A N 1
ATOM 689 C CA . LEU A 1 93 ? -7.832 -0.859 4.458 1.00 95.38 93 LEU A CA 1
ATOM 690 C C . LEU A 1 93 ? -6.485 -0.130 4.380 1.00 95.38 93 LEU A C 1
ATOM 692 O O . LEU A 1 93 ? -5.494 -0.680 3.894 1.00 95.38 93 LEU A O 1
ATOM 696 N N . THR A 1 94 ? -6.449 1.100 4.888 1.00 96.50 94 THR A N 1
ATOM 697 C CA . THR A 1 94 ? -5.237 1.920 4.982 1.00 96.50 94 THR A CA 1
ATOM 698 C C . THR A 1 94 ? -5.026 2.380 6.417 1.00 96.50 94 THR A C 1
ATOM 700 O O . THR A 1 94 ? -5.957 2.838 7.079 1.00 96.50 94 THR A O 1
ATOM 703 N N . VAL A 1 95 ? -3.796 2.271 6.909 1.00 96.50 95 VAL A N 1
ATOM 704 C CA . VAL A 1 95 ? -3.411 2.679 8.258 1.00 96.50 95 VAL A CA 1
ATOM 705 C C . VAL A 1 95 ? -2.313 3.722 8.162 1.00 96.50 95 VAL A C 1
ATOM 707 O O . VAL A 1 95 ? -1.227 3.467 7.650 1.00 96.50 95 VAL A O 1
ATOM 710 N N . PHE A 1 96 ? -2.587 4.907 8.683 1.00 96.56 96 PHE A N 1
ATOM 711 C CA . PHE A 1 96 ? -1.619 5.984 8.760 1.00 96.56 96 PHE A CA 1
ATOM 712 C C . PHE A 1 96 ? -0.904 5.959 10.104 1.00 96.56 96 PHE A C 1
ATOM 714 O O . PHE A 1 96 ? -1.547 5.987 11.160 1.00 96.56 96 PHE A O 1
ATOM 721 N N . THR A 1 97 ? 0.424 5.933 10.076 1.00 95.81 97 THR A N 1
ATOM 722 C CA . THR A 1 97 ? 1.254 5.727 11.267 1.00 95.81 97 THR A CA 1
ATOM 723 C C . THR A 1 97 ? 2.241 6.869 11.491 1.00 95.81 97 THR A C 1
ATOM 725 O O . THR A 1 97 ? 2.458 7.733 10.640 1.00 95.81 97 THR A O 1
ATOM 728 N N . LEU A 1 98 ? 2.798 6.910 12.701 1.00 93.94 98 LEU A N 1
ATOM 729 C CA . LEU A 1 98 ? 3.899 7.791 13.080 1.00 93.94 98 LEU A CA 1
ATOM 730 C C . LEU A 1 98 ? 5.081 6.947 13.541 1.00 93.94 98 LEU A C 1
ATOM 732 O O . LEU A 1 98 ? 4.896 5.869 14.118 1.00 93.94 98 LEU A O 1
ATOM 736 N N . ASP A 1 99 ? 6.279 7.498 13.383 1.00 91.12 99 ASP A N 1
ATOM 737 C CA . ASP A 1 99 ? 7.493 6.890 13.909 1.00 91.12 99 ASP A CA 1
ATOM 738 C C . ASP A 1 99 ? 7.405 6.687 15.424 1.00 91.12 99 ASP A C 1
ATOM 740 O O . ASP A 1 99 ? 6.830 7.484 16.170 1.00 91.12 99 ASP A O 1
ATOM 744 N N . HIS A 1 100 ? 7.971 5.572 15.886 1.00 89.88 100 HIS A N 1
ATOM 745 C CA . HIS A 1 100 ? 8.035 5.185 17.298 1.00 89.88 100 HIS A CA 1
ATOM 746 C C . HIS A 1 100 ? 6.681 5.093 18.035 1.00 89.88 100 HIS A C 1
ATOM 748 O O . HIS A 1 100 ? 6.653 4.993 19.260 1.00 89.88 100 HIS A O 1
ATOM 754 N N . CYS A 1 101 ? 5.559 4.999 17.323 1.00 93.31 101 CYS A N 1
ATOM 755 C CA . CYS A 1 101 ? 4.206 4.975 17.882 1.00 93.31 101 CYS A CA 1
ATOM 756 C C . CYS A 1 101 ? 3.801 3.591 18.457 1.00 93.31 101 CYS A C 1
ATOM 758 O O . CYS A 1 101 ? 3.661 2.618 17.706 1.00 93.31 101 CYS A O 1
ATOM 760 N N . PRO A 1 102 ? 3.570 3.441 19.781 1.00 94.38 102 PRO A N 1
ATOM 761 C CA . PRO A 1 102 ? 3.146 2.161 20.364 1.00 94.38 102 PRO A CA 1
ATOM 762 C C . PRO A 1 102 ? 1.729 1.741 19.948 1.00 94.38 102 PRO A C 1
ATOM 764 O O . PRO A 1 102 ? 1.496 0.564 19.680 1.00 94.38 102 PRO A O 1
ATOM 767 N N . ALA A 1 103 ? 0.798 2.696 19.844 1.00 93.62 103 ALA A N 1
ATOM 768 C CA . ALA A 1 103 ? -0.582 2.453 19.412 1.00 93.62 103 ALA A CA 1
ATOM 769 C C . ALA A 1 103 ? -0.659 1.956 17.955 1.00 93.62 103 ALA A C 1
ATOM 771 O O . ALA A 1 103 ? -1.436 1.058 17.633 1.00 93.62 103 ALA A O 1
ATOM 772 N N . CYS A 1 104 ? 0.209 2.485 17.092 1.00 95.19 104 CYS A N 1
ATOM 773 C CA . CYS A 1 104 ? 0.345 2.066 15.701 1.00 95.19 104 CYS A CA 1
ATOM 774 C C . CYS A 1 104 ? 0.803 0.603 15.630 1.00 95.19 104 CYS A C 1
ATOM 776 O O . CYS A 1 104 ? 0.145 -0.223 15.004 1.00 95.19 104 CYS A O 1
ATOM 778 N N . ARG A 1 105 ? 1.832 0.242 16.412 1.00 93.94 105 ARG A N 1
ATOM 779 C CA . ARG A 1 105 ? 2.305 -1.148 16.542 1.00 93.94 105 ARG A CA 1
ATOM 780 C C . ARG A 1 105 ? 1.246 -2.102 17.106 1.00 93.94 105 ARG A C 1
ATOM 782 O O . ARG A 1 105 ? 1.239 -3.280 16.764 1.00 93.94 105 ARG A O 1
ATOM 789 N N . LEU A 1 106 ? 0.368 -1.642 18.000 1.00 94.38 106 LEU A N 1
ATOM 790 C CA . LEU A 1 106 ? -0.748 -2.458 18.501 1.00 94.38 106 LEU A CA 1
ATOM 791 C C . LEU A 1 106 ? -1.800 -2.718 17.418 1.00 94.38 106 LEU A C 1
ATOM 793 O O . LEU A 1 106 ? -2.247 -3.856 17.286 1.00 94.38 106 LEU A O 1
ATOM 797 N N . THR A 1 107 ? -2.133 -1.692 16.636 1.00 94.88 107 THR A N 1
ATOM 798 C CA . THR A 1 107 ? -3.080 -1.785 15.514 1.00 94.88 107 THR A CA 1
ATOM 799 C C . THR A 1 107 ? -2.564 -2.742 14.445 1.00 94.88 107 THR A C 1
ATOM 801 O O . THR A 1 107 ? -3.261 -3.699 14.122 1.00 94.88 107 THR A O 1
ATOM 804 N N . ALA A 1 108 ? -1.317 -2.559 13.991 1.00 92.88 108 ALA A N 1
ATOM 805 C CA . ALA A 1 108 ? -0.657 -3.442 13.026 1.00 92.88 108 ALA A CA 1
ATOM 806 C C . ALA A 1 108 ? -0.709 -4.910 13.477 1.00 92.88 108 ALA A C 1
ATOM 808 O O . ALA A 1 108 ? -1.276 -5.754 12.793 1.00 92.88 108 ALA A O 1
ATOM 809 N N . ARG A 1 109 ? -0.282 -5.205 14.714 1.00 92.94 109 ARG A N 1
ATOM 810 C CA . ARG A 1 109 ? -0.341 -6.569 15.275 1.00 92.94 109 ARG A CA 1
ATOM 811 C C . ARG A 1 109 ? -1.748 -7.155 15.360 1.00 92.94 109 ARG A C 1
ATOM 813 O O . ARG A 1 109 ? -1.905 -8.373 15.423 1.00 92.94 109 ARG A O 1
ATOM 820 N N . GLN A 1 110 ? -2.785 -6.335 15.504 1.00 93.69 110 GLN A N 1
ATOM 821 C CA . GLN A 1 110 ? -4.160 -6.832 15.529 1.00 93.69 110 GLN A CA 1
ATOM 822 C C . GLN A 1 110 ? -4.664 -7.154 14.118 1.00 93.69 110 GLN A C 1
ATOM 824 O O . GLN A 1 110 ? -5.330 -8.172 13.955 1.00 93.69 110 GLN A O 1
ATOM 829 N N . LEU A 1 111 ? -4.288 -6.350 13.122 1.00 93.50 111 LEU A N 1
ATOM 830 C CA . LEU A 1 111 ? -4.574 -6.610 11.709 1.00 93.50 111 LEU A CA 1
ATOM 831 C C . LEU A 1 111 ? -3.824 -7.841 11.192 1.00 93.50 111 LEU A C 1
ATOM 833 O O . LEU A 1 111 ? -4.437 -8.719 10.590 1.00 93.50 111 LEU A O 1
ATOM 837 N N . GLU A 1 112 ? -2.536 -7.961 11.520 1.00 91.44 112 GLU A N 1
ATOM 838 C CA . GLU A 1 112 ? -1.704 -9.122 11.186 1.00 91.44 112 GLU A CA 1
ATOM 839 C C . GLU A 1 112 ? -2.271 -10.416 11.783 1.00 91.44 112 GLU A C 1
ATOM 841 O O . GLU A 1 112 ? -2.409 -11.413 11.081 1.00 91.44 112 GLU A O 1
ATOM 846 N N . ARG A 1 113 ? -2.671 -10.406 13.065 1.00 91.00 113 ARG A N 1
ATOM 847 C CA . ARG A 1 113 ? -3.303 -11.573 13.713 1.00 91.00 113 ARG A CA 1
ATOM 848 C C . ARG A 1 113 ? -4.640 -11.958 13.091 1.00 91.00 113 ARG A C 1
ATOM 850 O O . ARG A 1 113 ? -5.010 -13.124 13.145 1.00 91.00 113 ARG A O 1
ATOM 857 N N . ALA A 1 114 ? -5.367 -10.986 12.553 1.00 90.31 114 ALA A N 1
ATOM 858 C CA . ALA A 1 114 ? -6.602 -11.233 11.825 1.00 90.31 114 ALA A CA 1
ATOM 859 C C . ALA A 1 114 ? -6.354 -11.676 10.372 1.00 90.31 114 ALA A C 1
ATOM 861 O O . ALA A 1 114 ? -7.301 -12.052 9.688 1.00 90.31 114 ALA A O 1
ATOM 862 N N . GLY A 1 115 ? -5.104 -11.626 9.896 1.00 90.19 115 GLY A N 1
ATOM 863 C CA . GLY A 1 115 ? -4.743 -11.953 8.522 1.00 90.19 115 GLY A CA 1
ATOM 864 C C . GLY A 1 115 ? -5.339 -10.988 7.499 1.00 90.19 115 GLY A C 1
ATOM 865 O O . GLY A 1 115 ? -5.594 -11.397 6.372 1.00 90.19 115 GLY A O 1
ATOM 866 N N . VAL A 1 116 ? -5.613 -9.738 7.881 1.00 91.56 116 VAL A N 1
ATOM 867 C CA . VAL A 1 116 ? -6.236 -8.748 6.992 1.00 91.56 116 VAL A CA 1
ATOM 868 C C . VAL A 1 116 ? -5.173 -8.031 6.167 1.00 91.56 116 VAL A C 1
ATOM 870 O O . VAL A 1 116 ? -4.169 -7.568 6.701 1.00 91.56 116 VAL A O 1
ATOM 873 N N . ALA A 1 117 ? -5.440 -7.896 4.871 1.00 93.00 117 ALA A N 1
ATOM 874 C CA . ALA A 1 117 ? -4.659 -7.093 3.942 1.00 93.00 117 ALA A CA 1
ATOM 875 C C . ALA A 1 117 ? -4.759 -5.597 4.275 1.00 93.00 117 ALA A C 1
ATOM 877 O O . ALA A 1 117 ? -5.864 -5.050 4.290 1.00 93.00 117 ALA A O 1
ATOM 878 N N . TYR A 1 118 ? -3.636 -4.911 4.482 1.00 95.31 118 TYR A N 1
ATOM 879 C CA . TYR A 1 118 ? -3.652 -3.456 4.660 1.00 95.31 118 TYR A CA 1
ATOM 880 C C . TYR A 1 118 ? -2.428 -2.760 4.068 1.00 95.31 118 TYR A C 1
ATOM 882 O O . TYR A 1 118 ? -1.374 -3.362 3.865 1.00 95.31 118 TYR A O 1
ATOM 890 N N . MET A 1 119 ? -2.589 -1.464 3.800 1.00 95.44 119 MET A N 1
ATOM 891 C CA . MET A 1 119 ? -1.500 -0.567 3.425 1.00 95.44 119 MET A CA 1
ATOM 892 C C . MET A 1 119 ? -1.164 0.350 4.600 1.00 95.44 119 MET A C 1
ATOM 894 O O . MET A 1 119 ? -2.033 1.058 5.106 1.00 95.44 119 MET A O 1
ATOM 898 N N . GLU A 1 120 ? 0.092 0.369 5.013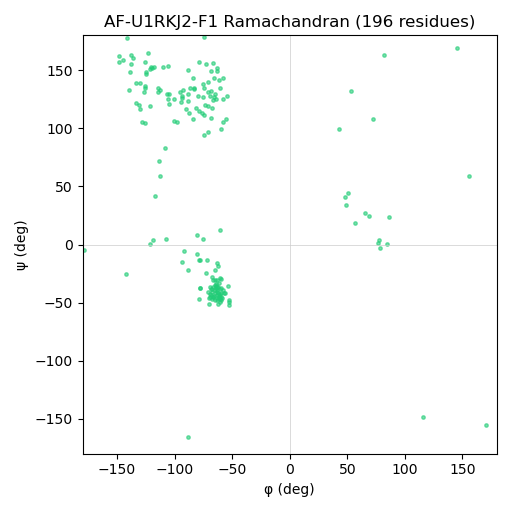 1.00 95.94 120 GLU A N 1
ATOM 899 C CA . GLU A 1 120 ? 0.648 1.318 5.964 1.00 95.94 120 GLU A CA 1
ATOM 900 C C . GLU A 1 120 ? 1.259 2.525 5.236 1.00 95.94 120 GLU A C 1
ATOM 902 O O . GLU A 1 120 ? 1.994 2.398 4.250 1.00 95.94 120 GLU A O 1
ATOM 907 N N . ILE A 1 121 ? 0.932 3.727 5.714 1.00 95.31 121 ILE A N 1
ATOM 908 C CA . ILE A 1 121 ? 1.446 4.989 5.176 1.00 95.31 121 ILE A CA 1
ATOM 909 C C . ILE A 1 121 ? 1.954 5.855 6.330 1.00 95.31 121 ILE A C 1
ATOM 911 O O . ILE A 1 121 ? 1.191 6.260 7.207 1.00 95.31 121 ILE A O 1
ATOM 915 N N . ALA A 1 122 ? 3.237 6.210 6.309 1.00 94.25 122 ALA A N 1
ATOM 916 C CA . ALA A 1 122 ? 3.785 7.143 7.283 1.00 94.25 122 ALA A CA 1
ATOM 917 C C . ALA A 1 122 ? 3.170 8.542 7.093 1.00 94.25 122 ALA A C 1
ATOM 919 O O . ALA A 1 122 ? 3.250 9.131 6.015 1.00 94.25 122 ALA A O 1
ATOM 920 N N . LEU A 1 123 ? 2.618 9.131 8.158 1.00 92.94 123 LEU A N 1
ATOM 921 C CA . LEU A 1 123 ? 2.078 10.501 8.135 1.00 92.94 123 LEU A CA 1
ATOM 922 C C . LEU A 1 123 ? 3.141 11.564 7.820 1.00 92.94 123 LEU A C 1
ATOM 924 O O . LEU A 1 123 ? 2.791 12.679 7.436 1.00 92.94 123 LEU A O 1
ATOM 928 N N . ALA A 1 124 ? 4.426 11.232 7.974 1.00 91.75 124 ALA A N 1
ATOM 929 C CA . ALA A 1 124 ? 5.538 12.070 7.531 1.00 91.75 124 ALA A CA 1
ATOM 930 C C . ALA A 1 124 ? 5.584 12.226 5.998 1.00 91.75 124 ALA A C 1
ATOM 932 O O . ALA A 1 124 ? 5.996 13.272 5.505 1.00 91.75 124 ALA A O 1
ATOM 933 N N . GLU A 1 125 ? 5.121 11.218 5.253 1.00 89.44 125 GLU A N 1
ATOM 934 C CA . GLU A 1 125 ? 5.055 11.213 3.785 1.00 89.44 125 GLU A CA 1
ATOM 935 C C . GLU A 1 125 ? 3.686 11.688 3.255 1.00 89.44 125 GLU A C 1
ATOM 937 O O . GLU A 1 125 ? 3.559 12.020 2.079 1.00 89.44 125 GLU A O 1
ATOM 942 N N . ALA A 1 126 ? 2.665 11.740 4.117 1.00 89.38 126 ALA A N 1
ATOM 943 C CA . ALA A 1 126 ? 1.264 12.004 3.773 1.00 89.38 126 ALA A CA 1
ATOM 944 C C . ALA A 1 126 ? 0.778 13.360 4.324 1.00 89.38 126 ALA A C 1
ATOM 946 O O . ALA A 1 126 ? -0.135 13.447 5.150 1.00 89.38 126 ALA A O 1
ATOM 947 N N . GLY A 1 127 ? 1.444 14.446 3.914 1.00 89.62 127 GLY A N 1
ATOM 948 C CA . GLY A 1 127 ? 1.176 15.793 4.433 1.00 89.62 127 GLY A CA 1
ATOM 949 C C . GLY A 1 127 ? -0.238 16.310 4.134 1.00 89.62 127 GLY A C 1
ATOM 950 O O . GLY A 1 127 ? -0.840 16.968 4.984 1.00 89.62 127 GLY A O 1
ATOM 951 N N . GLN A 1 128 ? -0.783 15.985 2.958 1.00 90.62 128 GLN A N 1
ATOM 952 C CA . GLN A 1 128 ? -2.136 16.388 2.557 1.00 90.62 128 GLN A CA 1
ATOM 953 C C . GLN A 1 128 ? -3.198 15.660 3.391 1.00 90.62 128 GLN A C 1
ATOM 955 O O . GLN A 1 128 ? -4.112 16.282 3.926 1.00 90.62 128 GLN A O 1
ATOM 960 N N . GLU A 1 129 ? -3.036 14.352 3.574 1.00 92.75 129 GLU A N 1
ATOM 961 C CA . GLU A 1 129 ? -3.911 13.512 4.388 1.00 92.75 129 GLU A CA 1
ATOM 962 C C . GLU A 1 129 ? -3.876 13.932 5.850 1.00 92.75 129 GLU A C 1
ATOM 964 O O . GLU A 1 129 ? -4.917 14.066 6.487 1.00 92.75 129 GLU A O 1
ATOM 969 N N . ARG A 1 130 ? -2.680 14.209 6.379 1.00 91.88 130 ARG A N 1
ATOM 970 C CA . ARG A 1 130 ? -2.512 14.715 7.740 1.00 91.88 130 ARG A CA 1
ATOM 971 C C . ARG A 1 130 ? -3.296 16.011 7.961 1.00 91.88 130 ARG A C 1
ATOM 973 O O . ARG A 1 130 ? -3.906 16.163 9.019 1.00 91.88 130 ARG A O 1
ATOM 980 N N . ALA A 1 131 ? -3.278 16.930 6.995 1.00 92.62 131 ALA A N 1
ATOM 981 C CA . ALA A 1 131 ? -4.060 18.162 7.065 1.00 92.62 131 ALA A CA 1
ATOM 982 C C . ALA A 1 131 ? -5.570 17.866 7.053 1.00 92.62 131 ALA A C 1
ATOM 984 O O . ALA A 1 131 ? -6.283 18.321 7.946 1.00 92.62 131 ALA A O 1
ATOM 985 N N . ALA A 1 132 ? -6.036 17.016 6.132 1.00 93.00 132 ALA A N 1
ATOM 986 C CA . ALA A 1 132 ? -7.444 16.621 6.041 1.00 93.00 132 ALA A CA 1
ATOM 987 C C . ALA A 1 132 ? -7.953 15.909 7.313 1.00 93.00 132 ALA A C 1
ATOM 989 O O . ALA A 1 132 ? -9.076 16.136 7.768 1.00 93.00 132 ALA A O 1
ATOM 990 N N . PHE A 1 133 ? -7.129 15.065 7.940 1.00 94.19 133 PHE A N 1
ATOM 991 C CA . PHE A 1 133 ? -7.456 14.439 9.222 1.00 94.19 133 PHE A CA 1
ATOM 992 C C . PHE A 1 133 ? -7.565 15.469 10.345 1.00 94.19 133 PHE A C 1
ATOM 994 O O . PHE A 1 133 ? -8.512 15.412 11.131 1.00 94.19 133 PHE A O 1
ATOM 1001 N N . ALA A 1 134 ? -6.654 16.442 10.391 1.00 92.12 134 ALA A N 1
ATOM 1002 C CA . ALA A 1 134 ? -6.683 17.498 11.395 1.00 92.12 134 ALA A CA 1
ATOM 1003 C C . ALA A 1 134 ? -7.939 18.381 11.285 1.00 92.12 134 ALA A C 1
ATOM 1005 O O . ALA A 1 134 ? -8.517 18.727 12.318 1.00 92.12 134 ALA A O 1
ATOM 1006 N N . GLU A 1 135 ? -8.384 18.700 10.064 1.00 93.88 135 GLU A N 1
ATOM 1007 C CA . GLU A 1 135 ? -9.639 19.424 9.795 1.00 93.88 135 GLU A CA 1
ATOM 1008 C C . GLU A 1 135 ? -10.866 18.651 10.284 1.00 93.88 135 GLU A C 1
ATOM 1010 O O . GLU A 1 135 ? -11.792 19.230 10.847 1.00 93.88 135 GLU A O 1
ATOM 1015 N N . ARG A 1 136 ? -10.832 17.322 10.160 1.00 92.38 136 ARG A N 1
ATOM 1016 C CA . ARG A 1 136 ? -11.863 16.416 10.683 1.00 92.38 136 ARG A CA 1
ATOM 1017 C C . ARG A 1 136 ? -11.726 16.124 12.184 1.00 92.38 136 ARG A C 1
ATOM 1019 O O . ARG A 1 136 ? -12.418 15.262 12.713 1.00 92.38 136 ARG A O 1
ATOM 1026 N N . GLY A 1 137 ? -10.828 16.821 12.884 1.00 93.88 137 GLY A N 1
ATOM 1027 C CA . GLY A 1 137 ? -10.610 16.672 14.326 1.00 93.88 137 GLY A CA 1
ATOM 1028 C C . GLY A 1 137 ? -9.792 15.440 14.729 1.00 93.88 137 GLY A C 1
ATOM 1029 O O . GLY A 1 137 ? -9.574 15.209 15.919 1.00 93.88 137 GLY A O 1
ATOM 1030 N N . ILE A 1 138 ? -9.282 14.670 13.769 1.00 93.62 138 ILE A N 1
ATOM 1031 C CA . ILE A 1 138 ? -8.465 13.484 14.015 1.00 93.62 138 ILE A CA 1
ATOM 1032 C C . ILE A 1 138 ? -7.012 13.914 14.222 1.00 93.62 138 ILE A C 1
ATOM 1034 O O . ILE A 1 138 ? -6.320 14.321 13.291 1.00 93.62 138 ILE A O 1
ATOM 1038 N N . ARG A 1 139 ? -6.540 13.823 15.469 1.00 89.69 139 ARG A N 1
ATOM 1039 C CA . ARG A 1 139 ? -5.196 14.286 15.871 1.00 89.69 139 ARG A CA 1
ATOM 1040 C C . ARG A 1 139 ? -4.311 13.199 16.475 1.00 89.69 139 ARG A C 1
ATOM 1042 O O . ARG A 1 139 ? -3.178 13.477 16.860 1.00 89.69 139 ARG A O 1
ATOM 1049 N N . SER A 1 140 ? -4.817 11.975 16.565 1.00 91.94 140 SER A N 1
ATOM 1050 C CA . SER A 1 140 ? -4.117 10.842 17.167 1.00 91.94 140 SER A CA 1
ATOM 1051 C C . SER A 1 140 ? -3.781 9.807 16.104 1.00 91.94 140 SER A C 1
ATOM 1053 O O . SER A 1 140 ? -4.645 9.424 15.322 1.00 91.94 140 SER A O 1
ATOM 1055 N N . ALA A 1 141 ? -2.534 9.338 16.109 1.00 92.38 141 ALA A N 1
ATOM 1056 C CA . ALA A 1 141 ? -2.126 8.169 15.343 1.00 92.38 141 ALA A CA 1
ATOM 1057 C C . ALA A 1 141 ? -2.348 6.886 16.173 1.00 92.38 141 ALA A C 1
ATOM 1059 O O . ALA A 1 141 ? -2.229 6.928 17.404 1.00 92.38 141 ALA A O 1
ATOM 1060 N N . PRO A 1 142 ? -2.624 5.740 15.535 1.00 95.56 142 PRO A N 1
ATOM 1061 C CA . PRO A 1 142 ? -2.797 5.560 14.091 1.00 95.56 142 PRO A CA 1
ATOM 1062 C C . PRO A 1 142 ? -4.121 6.148 13.594 1.00 95.56 142 PRO A C 1
ATOM 1064 O O . PRO A 1 142 ? -5.057 6.258 14.378 1.00 95.56 142 PRO A O 1
ATOM 1067 N N . VAL A 1 143 ? -4.198 6.516 12.314 1.00 96.38 143 VAL A N 1
ATOM 1068 C CA . VAL A 1 143 ? -5.480 6.823 11.656 1.00 96.38 143 VAL A CA 1
ATOM 1069 C C . VAL A 1 143 ? -5.840 5.659 10.751 1.00 96.38 143 VAL A C 1
ATOM 1071 O O . VAL A 1 143 ? -5.070 5.314 9.862 1.00 96.38 143 VAL A O 1
ATOM 1074 N N . VAL A 1 144 ? -6.988 5.038 10.988 1.00 95.62 144 VAL A N 1
ATOM 1075 C CA . VAL A 1 144 ? -7.483 3.915 10.188 1.00 95.62 144 VAL A CA 1
ATOM 1076 C C . VAL A 1 144 ? -8.522 4.441 9.210 1.00 95.62 144 VAL A C 1
ATOM 1078 O O . VAL A 1 144 ? -9.497 5.070 9.621 1.00 95.62 144 VAL A O 1
ATOM 1081 N N . GLU A 1 145 ? -8.314 4.179 7.924 1.00 95.00 145 GLU A N 1
ATOM 1082 C CA . GLU A 1 145 ? -9.181 4.614 6.836 1.00 95.00 145 GLU A CA 1
ATOM 1083 C C . GLU A 1 145 ? -9.626 3.435 5.966 1.00 95.00 145 GLU A C 1
ATOM 1085 O O . GLU A 1 145 ? -8.837 2.565 5.597 1.00 95.00 145 GLU A O 1
ATOM 1090 N N . VAL A 1 146 ? -10.915 3.438 5.633 1.00 92.00 146 VAL A N 1
ATOM 1091 C CA . VAL A 1 146 ? -11.577 2.518 4.705 1.00 92.00 146 VAL A CA 1
ATOM 1092 C C . VAL A 1 146 ? -12.558 3.354 3.889 1.00 92.00 146 VAL A C 1
ATOM 1094 O O . VAL A 1 146 ? -13.297 4.150 4.476 1.00 92.00 146 VAL A O 1
ATOM 1097 N N . ALA A 1 147 ? -12.591 3.205 2.561 1.00 83.00 147 ALA A N 1
ATOM 1098 C CA . ALA A 1 147 ? -13.525 3.996 1.758 1.00 83.00 147 ALA A CA 1
ATOM 1099 C C . ALA A 1 147 ? -14.980 3.696 2.145 1.00 83.00 147 ALA A C 1
ATOM 1101 O O . ALA A 1 147 ? -15.350 2.566 2.459 1.00 83.00 147 ALA A O 1
ATOM 1102 N N . GLY A 1 148 ? -15.807 4.740 2.148 1.00 76.88 148 GLY A N 1
ATOM 1103 C CA . GLY A 1 148 ? -17.205 4.645 2.570 1.00 76.88 148 GLY A CA 1
ATOM 1104 C C . GLY A 1 148 ? -17.410 4.566 4.087 1.00 76.88 148 GLY A C 1
ATOM 1105 O O . GLY A 1 148 ? -18.554 4.491 4.529 1.00 76.88 148 GLY A O 1
ATOM 1106 N N . ARG A 1 149 ? -16.343 4.618 4.897 1.00 87.00 149 ARG A N 1
ATOM 1107 C CA . ARG A 1 149 ? -16.427 4.732 6.358 1.00 87.00 149 ARG A CA 1
ATOM 1108 C C . ARG A 1 149 ? -15.751 5.999 6.837 1.00 87.00 149 ARG A C 1
ATOM 1110 O O . ARG A 1 149 ? -14.810 6.494 6.224 1.00 87.00 149 ARG A O 1
ATOM 1117 N N . GLU A 1 150 ? -16.226 6.511 7.964 1.00 88.00 150 GLU A N 1
ATOM 1118 C CA . GLU A 1 150 ? -15.542 7.608 8.622 1.00 88.00 150 GLU A CA 1
ATOM 1119 C C . GLU A 1 150 ? -14.226 7.090 9.227 1.00 88.00 150 GLU A C 1
ATOM 1121 O O . GLU A 1 150 ? -14.263 6.194 10.077 1.00 88.00 150 GLU A O 1
ATOM 1126 N N . PRO A 1 151 ? -13.053 7.602 8.808 1.00 92.94 151 PRO A N 1
ATOM 1127 C CA . PRO A 1 151 ? -11.799 7.178 9.407 1.00 92.94 151 PRO A CA 1
ATOM 1128 C C . PRO A 1 151 ? -11.717 7.681 10.845 1.00 92.94 151 PRO A C 1
ATOM 1130 O O . PRO A 1 151 ? -12.227 8.758 11.177 1.00 92.94 151 PRO A O 1
ATOM 1133 N N . PHE A 1 152 ? -11.031 6.918 11.686 1.00 94.00 152 PHE A N 1
ATOM 1134 C CA . PHE A 1 152 ? -10.860 7.216 13.103 1.00 94.00 152 PHE A CA 1
ATOM 1135 C C . PHE A 1 152 ? -9.380 7.260 13.468 1.00 94.00 152 PHE A C 1
ATOM 1137 O O . PHE A 1 152 ? -8.564 6.558 12.875 1.00 94.00 152 PHE A O 1
ATOM 1144 N N . GLY A 1 153 ? -9.039 8.099 14.446 1.00 93.56 153 GLY A N 1
ATOM 1145 C CA . GLY A 1 153 ? -7.691 8.180 15.001 1.00 93.56 153 GLY A CA 1
ATOM 1146 C C . GLY A 1 153 ? -7.582 7.555 16.381 1.00 93.56 153 GLY A C 1
ATOM 1147 O O . GLY A 1 153 ? -8.542 7.551 17.150 1.00 93.56 153 GLY A O 1
ATOM 1148 N N . GLY A 1 154 ? -6.374 7.107 16.707 1.00 92.00 154 GLY A N 1
ATOM 1149 C CA . GLY A 1 154 ? -6.070 6.412 17.949 1.00 92.00 154 GLY A CA 1
ATOM 1150 C C . GLY A 1 154 ? -6.419 4.926 17.892 1.00 92.00 154 GLY A C 1
ATOM 1151 O O . GLY A 1 154 ? -7.149 4.453 17.023 1.00 92.00 154 GLY A O 1
ATOM 1152 N N . PHE A 1 155 ? -5.855 4.167 18.831 1.00 91.88 155 PHE A N 1
ATOM 1153 C CA . PHE A 1 155 ? -6.166 2.748 18.959 1.00 91.88 155 PHE A CA 1
ATOM 1154 C C . PHE A 1 155 ? -7.536 2.571 19.622 1.00 91.88 155 PHE A C 1
ATOM 1156 O O . PHE A 1 155 ? -7.695 2.872 20.804 1.00 91.88 155 PHE A O 1
ATOM 1163 N N . ASP A 1 156 ? -8.492 2.056 18.854 1.00 91.12 156 ASP A N 1
ATOM 1164 C CA . ASP A 1 156 ? -9.837 1.697 19.300 1.00 91.12 156 ASP A CA 1
ATOM 1165 C C . ASP A 1 156 ? -10.096 0.227 18.915 1.00 91.12 156 ASP A C 1
ATOM 1167 O O . ASP A 1 156 ? -10.269 -0.077 17.730 1.00 91.12 156 ASP A O 1
ATOM 1171 N N . PRO A 1 157 ? -10.049 -0.715 19.876 1.00 90.38 157 PRO A N 1
ATOM 1172 C CA . PRO A 1 157 ? -10.126 -2.141 19.579 1.00 90.38 157 PRO A CA 1
ATOM 1173 C C . PRO A 1 157 ? -11.494 -2.572 19.045 1.00 90.38 157 PRO A C 1
ATOM 1175 O O . PRO A 1 157 ? -11.548 -3.550 18.298 1.00 90.38 157 PRO A O 1
ATOM 1178 N N . ASP A 1 158 ? -12.574 -1.880 19.410 1.00 92.12 158 ASP A N 1
ATOM 1179 C CA . ASP A 1 158 ? -13.926 -2.241 18.987 1.00 92.12 158 ASP A CA 1
ATOM 1180 C C . ASP A 1 158 ? -14.172 -1.768 17.554 1.00 92.12 158 ASP A C 1
ATOM 1182 O O . ASP A 1 158 ? -14.511 -2.585 16.696 1.00 92.12 158 ASP A O 1
ATOM 1186 N N . LYS A 1 159 ? -13.824 -0.515 17.228 1.00 91.56 159 LYS A N 1
ATOM 1187 C CA . LYS A 1 159 ? -13.856 -0.046 15.829 1.00 91.56 159 LYS A CA 1
ATOM 1188 C C . LYS A 1 159 ? -12.938 -0.860 14.925 1.00 91.56 159 LYS A C 1
ATOM 1190 O O . LYS A 1 159 ? -13.279 -1.136 13.776 1.00 91.56 159 LYS A O 1
ATOM 1195 N N . LEU A 1 160 ? -11.771 -1.265 15.428 1.00 92.69 160 LEU A N 1
ATOM 1196 C CA . LEU A 1 160 ? -10.845 -2.084 14.654 1.00 92.69 160 LEU A CA 1
ATOM 1197 C C . LEU A 1 160 ? -11.411 -3.485 14.378 1.00 92.69 160 LEU A C 1
ATOM 1199 O O . LEU A 1 160 ? -11.215 -4.001 13.281 1.00 92.69 160 LEU A O 1
ATOM 1203 N N . ARG A 1 161 ? -12.147 -4.089 15.322 1.00 91.56 161 ARG A N 1
ATOM 1204 C CA . ARG A 1 161 ? -12.865 -5.358 15.094 1.00 91.56 161 ARG A CA 1
ATOM 1205 C C . ARG A 1 161 ? -13.945 -5.217 14.023 1.00 91.56 161 ARG A C 1
ATOM 1207 O O . ARG A 1 161 ? -14.041 -6.093 13.169 1.00 91.56 161 ARG A O 1
ATOM 1214 N N . ASP A 1 162 ? -14.691 -4.115 14.026 1.00 91.50 162 ASP A N 1
ATOM 1215 C CA . ASP A 1 162 ? -15.721 -3.832 13.015 1.00 91.50 162 ASP A CA 1
ATOM 1216 C C . ASP A 1 162 ? -15.135 -3.590 11.618 1.00 91.50 162 ASP A C 1
ATOM 1218 O O . ASP A 1 162 ? -15.767 -3.864 10.595 1.00 91.50 162 ASP A O 1
ATOM 1222 N N . VAL A 1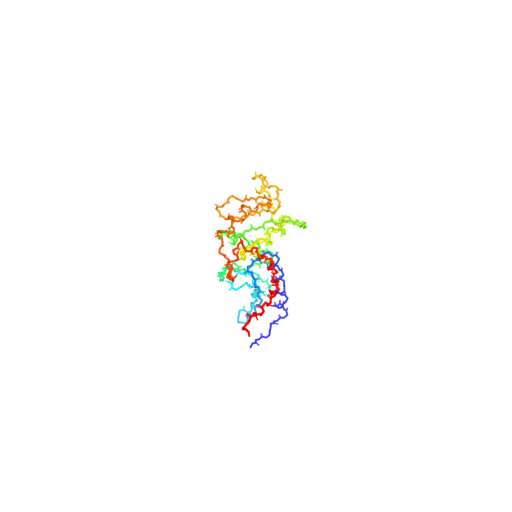 163 ? -13.919 -3.049 11.553 1.00 91.56 163 VAL A N 1
ATOM 1223 C CA . VAL A 1 163 ? -13.159 -2.957 10.304 1.00 91.56 163 VAL A CA 1
ATOM 1224 C C . VAL A 1 163 ? -12.712 -4.348 9.864 1.00 91.56 163 VAL A C 1
ATOM 1226 O O . VAL A 1 163 ? -12.992 -4.737 8.734 1.00 91.56 163 VAL A O 1
ATOM 1229 N N . ILE A 1 164 ? -12.085 -5.123 10.753 1.00 90.69 164 ILE A N 1
ATOM 1230 C CA . ILE A 1 164 ? -11.599 -6.480 10.460 1.00 90.69 164 ILE A CA 1
ATOM 1231 C C . ILE A 1 164 ? -12.727 -7.382 9.949 1.00 90.69 164 ILE A C 1
ATOM 1233 O O . ILE A 1 164 ? -12.525 -8.096 8.977 1.00 90.69 164 ILE A O 1
ATOM 1237 N N . SER A 1 165 ? -13.923 -7.321 10.538 1.00 88.56 165 SER A N 1
ATOM 1238 C CA . SER A 1 165 ? -15.068 -8.141 10.109 1.00 88.56 165 SER A CA 1
ATOM 1239 C C . SER A 1 165 ? -15.549 -7.843 8.683 1.00 88.56 165 SER A C 1
ATOM 1241 O O . SER A 1 165 ? -16.277 -8.643 8.100 1.00 88.56 165 SER A O 1
ATOM 1243 N N . THR A 1 166 ? -15.142 -6.704 8.120 1.00 87.38 166 THR A N 1
ATOM 1244 C CA . THR A 1 166 ? -15.507 -6.274 6.765 1.00 87.38 166 THR A CA 1
ATOM 1245 C C . THR A 1 166 ? -14.532 -6.796 5.711 1.00 87.38 166 THR A C 1
ATOM 1247 O O . THR A 1 166 ? -14.898 -6.890 4.542 1.00 87.38 166 THR A O 1
ATOM 1250 N N . PHE A 1 167 ? -13.305 -7.152 6.103 1.00 85.94 167 PHE A N 1
ATOM 1251 C CA . PHE A 1 167 ? -12.279 -7.632 5.184 1.00 85.94 167 PHE A CA 1
ATOM 1252 C C . PHE A 1 167 ? -12.074 -9.140 5.337 1.00 85.94 167 PHE A C 1
ATOM 1254 O O . PHE A 1 167 ? -11.872 -9.623 6.453 1.00 85.94 167 PHE A O 1
ATOM 1261 N N . PRO A 1 168 ? -12.091 -9.907 4.236 1.00 78.25 168 PRO A N 1
ATOM 1262 C CA . PRO A 1 168 ? -11.748 -11.315 4.305 1.00 78.25 168 PRO A CA 1
ATOM 1263 C C . PRO A 1 168 ? -10.266 -11.474 4.690 1.00 78.25 168 PRO A C 1
ATOM 1265 O O . PRO A 1 168 ? -9.426 -10.686 4.241 1.00 78.25 168 PRO A O 1
ATOM 1268 N N . PRO A 1 169 ? -9.918 -12.492 5.493 1.00 76.19 169 PRO A N 1
ATOM 1269 C CA . PRO A 1 169 ? -8.523 -12.829 5.728 1.00 76.19 169 PRO A CA 1
ATOM 1270 C C . PRO A 1 169 ? -7.859 -13.276 4.415 1.00 76.19 169 PRO A C 1
ATOM 1272 O O . PRO A 1 169 ? -8.504 -13.896 3.569 1.00 76.19 169 PRO A O 1
ATOM 1275 N N . LEU A 1 170 ? -6.555 -13.026 4.283 1.00 69.31 170 LEU A N 1
ATOM 1276 C CA . LEU A 1 170 ? -5.673 -13.302 3.131 1.00 69.31 170 LEU A CA 1
ATOM 1277 C C . LEU A 1 170 ? -5.543 -14.794 2.716 1.00 69.31 170 LEU A C 1
ATOM 1279 O O . LEU A 1 170 ? -4.698 -15.133 1.894 1.00 69.31 170 LEU A O 1
ATOM 1283 N N . ALA A 1 171 ? -6.410 -15.671 3.230 1.00 57.91 171 ALA A N 1
ATOM 1284 C CA . ALA A 1 171 ? -6.404 -17.133 3.159 1.00 57.91 171 ALA A CA 1
ATOM 1285 C C . ALA A 1 171 ? -5.326 -17.812 4.031 1.00 57.91 171 ALA A C 1
ATOM 1287 O O . ALA A 1 171 ? -4.133 -17.806 3.734 1.00 57.91 171 ALA A O 1
ATOM 1288 N N . GLY A 1 172 ? -5.816 -18.443 5.107 1.00 46.44 172 GLY A N 1
ATOM 1289 C CA . GLY A 1 172 ? -5.071 -19.216 6.104 1.00 46.44 172 GLY A CA 1
ATOM 1290 C C . GLY A 1 172 ? -5.823 -19.270 7.441 1.00 46.44 172 GLY A C 1
ATOM 1291 O O . GLY A 1 172 ? -5.303 -18.774 8.425 1.00 46.44 172 GLY A O 1
ATOM 1292 N N . GLU A 1 173 ? -7.052 -19.808 7.420 1.00 38.34 173 GLU A N 1
ATOM 1293 C CA . GLU A 1 173 ? -8.028 -19.979 8.525 1.00 38.34 173 GLU A CA 1
ATOM 1294 C C . GLU A 1 173 ? -8.407 -18.732 9.370 1.00 38.34 173 GLU A C 1
ATOM 1296 O O . GLU A 1 173 ? -7.554 -18.002 9.871 1.00 38.34 173 GLU A O 1
ATOM 1301 N N . PRO A 1 174 ? -9.709 -18.478 9.617 1.00 41.09 174 PRO A N 1
ATOM 1302 C CA . PRO A 1 174 ? -10.120 -17.460 10.577 1.00 41.09 174 PRO A CA 1
ATOM 1303 C C . PRO A 1 174 ? -9.741 -17.910 11.995 1.00 41.09 174 PRO A C 1
ATOM 1305 O O . PRO A 1 174 ? -10.368 -18.804 12.566 1.00 41.09 174 PRO A O 1
ATOM 1308 N N . VAL A 1 175 ? -8.744 -17.267 12.607 1.00 47.69 175 VAL A N 1
ATOM 1309 C CA . VAL A 1 175 ? -8.517 -17.401 14.051 1.00 47.69 175 VAL A CA 1
ATOM 1310 C C . VAL A 1 175 ? -9.648 -16.667 14.767 1.00 47.69 175 VAL A C 1
ATOM 1312 O O . VAL A 1 175 ? -9.623 -15.450 14.949 1.00 47.69 175 VAL A O 1
ATOM 1315 N N . LEU A 1 176 ? -10.670 -17.423 15.166 1.00 43.00 176 LEU A N 1
ATOM 1316 C CA . LEU A 1 176 ? -11.725 -16.944 16.051 1.00 43.00 176 LEU A CA 1
ATOM 1317 C C . LEU A 1 176 ? -11.097 -16.444 17.368 1.00 43.00 176 LEU A C 1
ATOM 1319 O O . LEU A 1 176 ? -10.398 -17.208 18.045 1.00 43.00 176 LEU A O 1
ATOM 1323 N N . PRO A 1 177 ? -11.349 -15.194 17.796 1.00 44.91 177 PRO A N 1
ATOM 1324 C CA . PRO A 1 177 ? -10.902 -14.722 19.098 1.00 44.91 177 PRO A CA 1
ATOM 1325 C C . PRO A 1 177 ? -11.786 -15.350 20.184 1.00 44.91 177 PRO A C 1
ATOM 1327 O O . PRO A 1 177 ? -12.861 -14.841 20.485 1.00 44.91 177 PRO A O 1
ATOM 1330 N N . GLY A 1 178 ? -11.360 -16.477 20.767 1.00 45.19 178 GLY A N 1
ATOM 1331 C CA . GLY A 1 178 ? -12.165 -17.105 21.823 1.00 45.19 178 GLY A CA 1
ATOM 1332 C C . GLY A 1 178 ? -11.662 -18.370 22.516 1.00 45.19 178 GLY A C 1
ATOM 1333 O O . GLY A 1 178 ? -12.307 -18.793 23.469 1.00 45.19 178 GLY A O 1
ATOM 1334 N N . GLN A 1 179 ? -10.539 -18.981 22.130 1.00 45.56 179 GLN A N 1
ATOM 1335 C CA . GLN A 1 179 ? -10.043 -20.173 22.834 1.00 45.56 179 GLN A CA 1
ATOM 1336 C C . GLN A 1 179 ? -8.793 -19.856 23.649 1.00 45.56 179 GLN A C 1
ATOM 1338 O O . GLN A 1 179 ? -7.660 -20.095 23.238 1.00 45.56 179 GLN A O 1
ATOM 1343 N N . ALA A 1 180 ? -9.023 -19.333 24.854 1.00 37.69 180 ALA A N 1
ATOM 1344 C CA . ALA A 1 180 ? -8.066 -19.484 25.936 1.00 37.69 180 ALA A CA 1
ATOM 1345 C C . ALA A 1 180 ? -7.853 -20.990 26.158 1.00 37.69 180 ALA A C 1
ATOM 1347 O O . ALA A 1 180 ? -8.728 -21.675 26.687 1.00 37.69 180 ALA A O 1
ATOM 1348 N N . HIS A 1 181 ? -6.705 -21.513 25.726 1.00 38.41 181 HIS A N 1
ATOM 1349 C CA . HIS A 1 181 ? -6.230 -22.814 26.178 1.00 38.41 181 HIS A CA 1
ATOM 1350 C C . HIS A 1 181 ? -6.065 -22.735 27.699 1.00 38.41 181 HIS A C 1
ATOM 1352 O O . HIS A 1 181 ? -5.094 -22.181 28.216 1.00 38.41 181 HIS A O 1
ATOM 1358 N N . ALA A 1 182 ? -7.058 -23.245 28.426 1.00 37.84 182 ALA A N 1
ATOM 1359 C CA . ALA A 1 182 ? -6.927 -23.510 29.845 1.00 37.84 182 ALA A CA 1
ATOM 1360 C C . ALA A 1 182 ? -5.796 -24.537 30.037 1.00 37.84 182 ALA A C 1
ATOM 1362 O O . ALA A 1 182 ? -5.755 -25.531 29.307 1.00 37.84 182 ALA A O 1
ATOM 1363 N N . PRO A 1 183 ? -4.877 -24.350 30.999 1.00 39.47 183 PRO A N 1
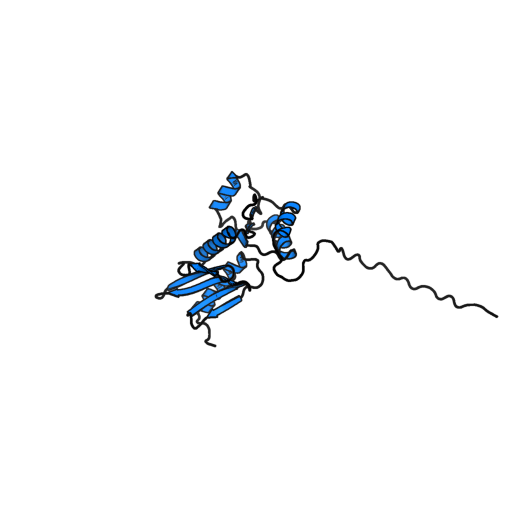ATOM 1364 C CA . PRO A 1 183 ? -3.895 -25.377 31.295 1.00 39.47 183 PRO A CA 1
ATOM 1365 C C . PRO A 1 183 ? -4.632 -26.602 31.844 1.00 39.47 183 PRO A C 1
ATOM 1367 O O . PRO A 1 183 ? -5.448 -26.488 32.764 1.00 39.47 183 PRO A O 1
ATOM 1370 N N . ALA A 1 184 ? -4.351 -27.775 31.274 1.00 37.56 184 ALA A N 1
ATOM 1371 C CA . ALA A 1 184 ? -4.870 -29.046 31.754 1.00 37.56 184 ALA A CA 1
ATOM 1372 C C . ALA A 1 184 ? -4.507 -29.222 33.239 1.00 37.56 184 ALA A C 1
ATOM 1374 O O . ALA A 1 184 ? -3.349 -29.425 33.608 1.00 37.56 184 ALA A O 1
ATOM 1375 N N . ARG A 1 185 ? -5.512 -29.110 34.112 1.00 42.59 185 ARG A N 1
ATOM 1376 C CA . ARG A 1 185 ? -5.389 -29.406 35.539 1.00 42.59 185 ARG A CA 1
ATOM 1377 C C . ARG A 1 185 ? -5.336 -30.923 35.740 1.00 42.59 185 ARG A C 1
ATOM 1379 O O . ARG A 1 185 ? -6.334 -31.604 35.556 1.00 42.59 185 ARG A O 1
ATOM 1386 N N . GLY A 1 186 ? -4.162 -31.395 36.155 1.00 42.53 186 GLY A N 1
ATOM 1387 C CA . GLY A 1 186 ? -3.921 -32.458 37.139 1.00 42.53 186 GLY A CA 1
ATOM 1388 C C . GLY A 1 186 ? -4.785 -33.724 37.105 1.00 42.53 186 GLY A C 1
ATOM 1389 O O . GLY A 1 186 ? -5.827 -33.784 37.752 1.00 42.53 186 GLY A O 1
ATOM 1390 N N . GLY A 1 187 ? -4.247 -34.794 36.514 1.00 33.22 187 GLY A N 1
ATOM 1391 C CA . GLY A 1 187 ? -4.646 -36.170 36.819 1.00 33.22 187 GLY A CA 1
ATOM 1392 C C . GLY A 1 187 ? -3.842 -36.716 38.004 1.00 33.22 187 GLY A C 1
ATOM 1393 O O . GLY A 1 187 ? -2.631 -36.899 37.914 1.00 33.22 187 GLY A O 1
ATOM 1394 N N . ARG A 1 188 ? -4.513 -36.959 39.132 1.00 44.84 188 ARG A N 1
ATOM 1395 C CA . ARG A 1 188 ? -3.975 -37.619 40.333 1.00 44.84 188 ARG A CA 1
ATOM 1396 C C . ARG A 1 188 ? -4.187 -39.136 40.178 1.00 44.84 188 ARG A C 1
ATOM 1398 O O . ARG A 1 188 ? -5.321 -39.514 39.897 1.00 44.84 188 ARG A O 1
ATOM 1405 N N . PRO A 1 189 ? -3.185 -40.016 40.359 1.00 42.53 189 PRO A N 1
ATOM 1406 C CA . PRO A 1 189 ? -3.416 -41.448 40.210 1.00 42.53 189 PRO A CA 1
ATOM 1407 C C . PRO A 1 189 ? -4.181 -42.010 41.417 1.00 42.53 189 PRO A C 1
ATOM 1409 O O . PRO A 1 189 ? -3.820 -41.804 42.580 1.00 42.53 189 PRO A O 1
ATOM 1412 N N . GLU A 1 190 ? -5.273 -42.697 41.097 1.00 44.09 190 GLU A N 1
ATOM 1413 C CA . GLU A 1 190 ? -6.218 -43.346 41.998 1.00 44.09 190 GLU A CA 1
ATOM 1414 C C . GLU A 1 190 ? -5.618 -44.635 42.590 1.00 44.09 190 GLU A C 1
ATOM 1416 O O . GLU A 1 190 ? -4.989 -45.439 41.902 1.00 44.09 190 GLU A O 1
ATOM 1421 N N . ARG A 1 191 ? -5.776 -44.818 43.907 1.00 45.53 191 ARG A N 1
ATOM 1422 C CA . ARG A 1 191 ? -5.285 -45.981 44.658 1.00 45.53 191 ARG A CA 1
ATOM 1423 C C . ARG A 1 191 ? -6.144 -47.209 44.346 1.00 45.53 191 ARG A C 1
ATOM 1425 O O . ARG A 1 191 ? -7.320 -47.230 44.697 1.00 45.53 191 ARG A O 1
ATOM 1432 N N . GLN A 1 192 ? -5.533 -48.263 43.808 1.00 44.97 192 GLN A N 1
ATOM 1433 C CA . GLN A 1 192 ? -6.162 -49.582 43.706 1.00 44.97 192 GLN A CA 1
ATOM 1434 C C . GLN A 1 192 ? -6.357 -50.190 45.105 1.00 44.97 192 GLN A C 1
ATOM 1436 O O . GLN A 1 192 ? -5.397 -50.450 45.832 1.00 44.97 192 GLN A O 1
ATOM 1441 N N . ARG A 1 193 ? -7.619 -50.420 45.479 1.00 46.81 193 ARG A N 1
ATOM 1442 C CA . ARG A 1 193 ? -8.021 -51.342 46.549 1.00 46.81 193 ARG A CA 1
ATOM 1443 C C . ARG A 1 193 ? -8.420 -52.663 45.897 1.00 46.81 193 ARG A C 1
ATOM 1445 O O . ARG A 1 193 ? -9.482 -52.753 45.294 1.00 46.81 193 ARG A O 1
ATOM 1452 N N . GLY A 1 194 ? -7.556 -53.666 46.028 1.00 42.09 194 GLY A N 1
ATOM 1453 C CA . GLY A 1 194 ? -7.855 -55.062 45.711 1.00 42.09 194 GLY A CA 1
ATOM 1454 C C . GLY A 1 194 ? -8.561 -55.746 46.884 1.00 42.09 194 GLY A C 1
ATOM 1455 O O . GLY A 1 194 ? -8.174 -55.573 48.038 1.00 42.09 194 GLY A O 1
ATOM 1456 N N . ALA A 1 195 ? -9.630 -56.464 46.557 1.00 42.88 195 ALA A N 1
ATOM 1457 C CA . ALA A 1 195 ? -10.646 -57.049 47.421 1.00 42.88 195 ALA A CA 1
ATOM 1458 C C . ALA A 1 195 ? -10.163 -58.131 48.414 1.00 42.88 195 ALA A C 1
ATOM 1460 O O . ALA A 1 195 ? -9.242 -58.896 48.144 1.00 42.88 195 ALA A O 1
ATOM 1461 N N . ARG A 1 196 ? -10.893 -58.237 49.536 1.00 41.38 196 ARG A N 1
ATOM 1462 C CA . ARG A 1 196 ? -11.032 -59.438 50.384 1.00 41.38 196 ARG A CA 1
ATOM 1463 C C . ARG A 1 196 ? -12.115 -60.348 49.777 1.00 41.38 196 ARG A C 1
ATOM 1465 O O . ARG A 1 196 ? -13.163 -59.816 49.417 1.00 41.38 196 ARG A O 1
ATOM 1472 N N . ARG A 1 197 ? -11.908 -61.669 49.656 1.00 40.34 197 ARG A N 1
ATOM 1473 C CA . ARG A 1 197 ? -12.446 -62.816 50.461 1.00 40.34 197 ARG A CA 1
ATOM 1474 C C . ARG A 1 197 ? -12.667 -64.012 49.496 1.00 40.34 197 ARG A C 1
ATOM 1476 O O . ARG A 1 197 ? -12.683 -63.749 48.293 1.00 40.34 197 ARG A O 1
ATOM 1483 N N . PRO A 1 198 ? -12.933 -65.255 49.952 1.00 58.34 198 PRO A N 1
ATOM 1484 C CA . PRO A 1 198 ? -13.125 -65.753 51.321 1.00 58.34 198 PRO A CA 1
ATOM 1485 C C . PRO A 1 198 ? -11.945 -66.535 51.902 1.00 58.34 198 PRO A C 1
ATOM 1487 O O . PRO A 1 198 ? -11.156 -67.111 51.125 1.00 58.34 198 PRO A O 1
#

Radius of gyration: 24.11 Å; Cα contacts (8 Å, |Δi|>4): 303; chains: 1; bounding box: 40×85×75 Å

Mean predicted aligned error: 9.57 Å

Nearest PDB structures (foldseek):
  4hs1-assembly1_A  TM=7.739E-01  e=1.092E-05  Mycobacterium tuberculosis
  4fiw-assembly1_A  TM=8.822E-01  e=9.601E-05  Corynebacterium glutamicum
  1h75-assembly1_A  TM=9.208E-01  e=2.290E-04  Escherichia coli
  7c13-assembly1_C-2  TM=8.064E-01  e=2.290E-04  Alkaliphilus oremlandii OhILAs
  7c10-assembly1_A  TM=8.174E-01  e=7.452E-04  Alkaliphilus oremlandii OhILAs

Sequence (198 aa):
MQEAPRWAVRAASVLLARLQAGLHTGEVAAVWDPDRVTVEVADRAGTGLQARMEAGAQVYGWQLDGVLGPTSLSSVDAAVAALRRAWRAEGRLTVFTLDHCPACRLTARQLERAGVAYMEIALAEAGQERAAFAERGIRSAPVVEVAGREPFGGFDPDKLRDVISTFPPLAGEPVLPGQAHAPARGGRPERQRGARRP

Foldseek 3Di:
DDDQDPVLVVVQVVFQVLCVVWWDLDDWDWDQDPVQQKIWIGDPQQFGKMWHDDPNAIWIWTDDSVRTDDGGHRDSVVRVVVSVVVCQVVQFKEKEAEPPDPQSVVLVVVCVLQQFTYTYDYCVSVVVVCVVCVVVVADAPTWIGGPPDDIHHTRDPVVSVVVSVVTHHSDDDGPDPDDPPDPDDDDDDDDDDDDDDD

Secondary structure (DSSP, 8-state):
-PPPPHHHHHHHHHHHHHHHTTEESS-EEEEEETTTTEEEEEETTS-EEEEEEETTEEEEEEEETTEE----BSSHHHHHHHHHHHHHHTT--EEEE-TT-HHHHHHHHHHHHTTB-EEEEETTT-HHHHHHHHHTT--SS-EEE-TTS--EES--HHHHHHHHTTS-BSSS----TT---------PPPPP-PPP--

pLDDT: mean 84.99, std 17.64, range [33.22, 97.25]

Solvent-accessible surface area (backbone atoms only — not comparable to full-atom values): 11535 Å² total; per-residue (Å²): 134,82,81,75,52,74,68,47,55,53,48,41,54,52,47,44,56,59,44,64,71,23,51,45,75,70,70,68,50,73,46,77,40,80,91,73,53,30,29,39,29,25,31,90,63,29,38,36,38,34,41,32,72,52,98,91,40,72,22,13,15,22,26,54,65,61,45,74,53,71,56,79,29,87,37,66,67,58,20,50,54,50,42,55,51,52,45,45,73,73,39,41,45,34,38,34,31,56,85,93,41,66,44,30,55,51,50,52,55,53,38,58,67,57,37,38,55,36,37,48,41,53,45,88,80,34,59,68,59,49,50,57,34,46,76,73,68,40,83,41,60,20,33,44,38,36,59,98,52,87,62,49,47,37,75,51,74,66,66,48,49,62,52,51,76,72,48,72,52,74,76,82,77,88,74,71,92,77,77,80,80,71,79,86,78,79,88,76,88,80,82,86,81,81,84,88,82,134